Protein AF-A0A6I4TSX8-F1 (afdb_monomer)

pLDDT: mean 79.16, std 15.41, range [42.66, 97.81]

Sequence (325 aa):
MTAQDTNEFIERYKRWLQNTGFDGGPDSPPMVALGLIERQAAENDRLMHVIDRDRYIVAAVMTGIQAAINGRYWLSGGRGPYEYDDDRYQQEFGAALNEIEGAMQPLGVVAFDKADCATGPAKVEAAKQAAIAYLKRPQKRREIIAADLGIPCRCTEPPLARPLPIVQAEPAWTCFHCGDTFTDPTAARLHFGRDERSEAACTIKAGAERSLLRALRNAEQQADDAVQAMHDESTDAARAYHQQRCRHADALIAAEELGYERGLADGSTASEVLCSALRPFADVADLLNPNCGDASPIALLPSCPVTAGDIRRAAAAMADQGSHD

Radius of gyration: 39.06 Å; Cα contacts (8 Å, |Δi|>4): 131; chains: 1; bounding box: 90×59×110 Å

Nearest PDB structures (foldseek):
  4biu-assembly2_B  TM=4.741E-01  e=7.684E+00  Escherichia coli K-12
  8fhd-assembly1_A  TM=2.918E-01  e=9.055E+00  Homo sapiens
  7w9m-assembly1_A  TM=2.815E-01  e=8.116E+00  Homo sapiens
  3edu-assembly1_A  TM=2.636E-01  e=8.116E+00  Homo sapiens

Foldseek 3Di:
DALVVLVVVLVVLVVVCVVVVPPDDCPDPSNVVSVVSVVVSVVLVVVQLVLLLVLLLLVVVVVVVVVVLVVCLVLLVDDDPDPCPPNVSSVVSVVVSVVVVVVCVVSVCSNPDCPSHDPDPVSNVVSNVSNVVVVPDPDPPDPPDVVVVVNPPPCVVPPPPPPDPPVPPQDWDADPPPRDIDSDPVVVCLQCPDDVPGDGPVRVDPPDDSVVSVVVSVVVVVVVVVVVCVVVCVDPVSVVVVVVVVVVVVVVVVVVVVVVVVVVVVVVVVVVVVCVVCVVVVVVVVVVPPPPDDDPPDPDDPPPPCDPVNVVVVVVVVVVVPPDD

Structure (mmCIF, N/CA/C/O backbone):
data_AF-A0A6I4TSX8-F1
#
_entry.id   AF-A0A6I4TSX8-F1
#
loop_
_atom_site.group_PDB
_atom_site.id
_atom_site.type_symbol
_atom_site.label_atom_id
_atom_site.label_alt_id
_atom_site.label_comp_id
_atom_site.label_asym_id
_atom_site.label_entity_id
_atom_site.label_seq_id
_atom_site.pdbx_PDB_ins_code
_atom_site.Cartn_x
_atom_site.Cartn_y
_atom_site.Cartn_z
_atom_site.occupancy
_atom_site.B_iso_or_equiv
_atom_site.auth_seq_id
_atom_site.auth_comp_id
_atom_site.auth_asym_id
_atom_site.auth_atom_id
_atom_site.pdbx_PDB_model_num
ATOM 1 N N . MET A 1 1 ? 23.432 0.769 -19.498 1.00 60.66 1 MET A N 1
ATOM 2 C CA . MET A 1 1 ? 24.778 1.373 -19.537 1.00 60.66 1 MET A CA 1
ATOM 3 C C . MET A 1 1 ? 25.052 1.898 -18.143 1.00 60.66 1 MET A C 1
ATOM 5 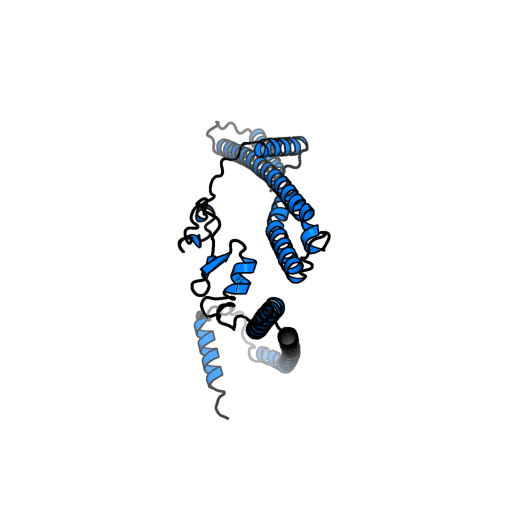O O . MET A 1 1 ? 24.319 2.762 -17.684 1.00 60.66 1 MET A O 1
ATOM 9 N N . THR A 1 2 ? 25.982 1.281 -17.427 1.00 75.25 2 THR A N 1
ATOM 10 C CA . THR A 1 2 ? 26.280 1.590 -16.025 1.00 75.25 2 THR A CA 1
ATOM 11 C C . THR A 1 2 ? 27.136 2.859 -15.902 1.00 75.25 2 THR A C 1
ATOM 13 O O . THR A 1 2 ? 27.713 3.348 -16.881 1.00 75.25 2 THR A O 1
ATOM 16 N N . ALA A 1 3 ? 27.266 3.404 -14.689 1.00 74.19 3 ALA A N 1
ATOM 17 C CA . ALA A 1 3 ? 28.211 4.494 -14.425 1.00 74.19 3 ALA A CA 1
ATOM 18 C C . ALA A 1 3 ? 29.668 4.088 -14.731 1.00 74.19 3 ALA A C 1
ATOM 20 O O . ALA A 1 3 ? 30.468 4.910 -15.177 1.00 74.19 3 ALA A O 1
ATOM 21 N N . GLN A 1 4 ? 30.000 2.804 -14.556 1.00 76.94 4 GLN A N 1
ATOM 22 C CA . GLN A 1 4 ? 31.303 2.253 -14.918 1.00 76.94 4 GLN A CA 1
ATOM 23 C C . GLN A 1 4 ? 31.511 2.270 -16.439 1.00 76.94 4 GLN A C 1
ATOM 25 O O . GLN A 1 4 ? 32.544 2.761 -16.889 1.00 76.94 4 GLN A O 1
ATOM 30 N N . ASP A 1 5 ? 30.502 1.863 -17.216 1.00 84.00 5 ASP A N 1
ATOM 31 C CA . ASP A 1 5 ? 30.541 1.905 -18.687 1.00 84.00 5 ASP A CA 1
ATOM 32 C C . ASP A 1 5 ? 30.731 3.345 -19.197 1.00 84.00 5 ASP A C 1
ATOM 34 O O . ASP A 1 5 ? 31.429 3.586 -20.181 1.00 84.00 5 ASP A O 1
ATOM 38 N N . THR A 1 6 ? 30.126 4.319 -18.508 1.00 84.19 6 THR A N 1
ATOM 39 C CA . THR A 1 6 ? 30.209 5.742 -18.871 1.00 84.19 6 THR A CA 1
ATOM 40 C C . THR A 1 6 ? 31.616 6.293 -18.634 1.00 84.19 6 THR A C 1
ATOM 42 O O . THR A 1 6 ? 32.171 6.955 -19.510 1.00 84.19 6 THR A O 1
ATOM 45 N N . ASN A 1 7 ? 32.232 5.979 -17.490 1.00 85.94 7 ASN A N 1
ATOM 46 C CA . ASN A 1 7 ? 33.610 6.385 -17.199 1.00 85.94 7 ASN A CA 1
ATOM 47 C C . ASN A 1 7 ? 34.617 5.701 -18.132 1.00 85.94 7 ASN A C 1
ATOM 49 O O . ASN A 1 7 ? 35.534 6.350 -18.630 1.00 85.94 7 ASN A O 1
ATOM 53 N N . GLU A 1 8 ? 34.424 4.414 -18.428 1.00 90.50 8 GLU A N 1
ATOM 54 C CA . GLU A 1 8 ? 35.256 3.701 -19.399 1.00 90.50 8 GLU A CA 1
ATOM 55 C C . GLU A 1 8 ? 35.140 4.323 -20.797 1.00 90.50 8 GLU A C 1
ATOM 57 O O . GLU A 1 8 ? 36.151 4.530 -21.474 1.00 90.50 8 GLU A O 1
ATOM 62 N N . PHE A 1 9 ? 33.925 4.688 -21.215 1.00 91.81 9 PHE A N 1
ATOM 63 C CA . PHE A 1 9 ? 33.698 5.395 -22.470 1.00 91.81 9 PHE A CA 1
ATOM 64 C C . PHE A 1 9 ? 34.409 6.754 -22.504 1.00 91.81 9 PHE A C 1
ATOM 66 O O . PHE A 1 9 ? 35.088 7.044 -23.490 1.00 91.81 9 PHE A O 1
ATOM 73 N N . ILE A 1 10 ? 34.300 7.558 -21.439 1.00 91.88 10 ILE A N 1
ATOM 74 C CA . ILE A 1 10 ? 34.978 8.859 -21.314 1.00 91.88 10 ILE A CA 1
ATOM 75 C C . ILE A 1 10 ? 36.492 8.689 -21.464 1.00 91.88 10 ILE A C 1
ATOM 77 O O . ILE A 1 10 ? 37.113 9.378 -22.274 1.00 91.88 10 ILE A O 1
ATOM 81 N N . GLU A 1 11 ? 37.091 7.742 -20.742 1.00 93.88 11 GLU A N 1
ATOM 82 C CA . GLU A 1 11 ? 38.536 7.502 -20.795 1.00 93.88 11 GLU A CA 1
ATOM 83 C C . GLU A 1 11 ? 38.984 6.959 -22.159 1.00 93.88 11 GLU A C 1
ATOM 85 O O . GLU A 1 11 ? 40.023 7.363 -22.691 1.00 93.88 11 GLU A O 1
ATOM 90 N N . ARG A 1 12 ? 38.174 6.099 -22.788 1.00 94.94 12 ARG A N 1
ATOM 91 C CA . ARG A 1 12 ? 38.421 5.627 -24.157 1.00 94.94 12 ARG A CA 1
ATOM 92 C C . ARG A 1 12 ? 38.348 6.771 -25.169 1.00 94.94 12 ARG A C 1
ATOM 94 O O . ARG A 1 12 ? 39.182 6.828 -26.071 1.00 94.94 12 ARG A O 1
ATOM 101 N N . TYR A 1 13 ? 37.395 7.687 -25.012 1.00 92.12 13 TYR A N 1
ATOM 102 C CA . TYR A 1 13 ? 37.232 8.853 -25.878 1.00 92.12 13 TYR A CA 1
ATOM 103 C C . TYR A 1 13 ? 38.377 9.863 -25.706 1.00 92.12 13 TYR A C 1
ATOM 105 O O . TYR A 1 13 ? 38.946 10.312 -26.700 1.00 92.12 13 TYR A O 1
ATOM 113 N N . LYS A 1 14 ? 38.809 10.136 -24.467 1.00 92.88 14 LYS A N 1
ATOM 114 C CA . LYS A 1 14 ? 40.009 10.946 -24.177 1.00 92.88 14 LYS A CA 1
ATOM 115 C C . LYS A 1 14 ? 41.258 10.370 -24.836 1.00 92.88 14 LYS A C 1
ATOM 117 O O . LYS A 1 14 ? 42.012 11.098 -25.479 1.00 92.88 14 LYS A O 1
ATOM 122 N N . ARG A 1 15 ? 41.458 9.054 -24.721 1.00 94.88 15 ARG A N 1
ATOM 123 C CA . ARG A 1 15 ? 42.590 8.362 -25.350 1.00 94.88 15 ARG A CA 1
ATOM 124 C C . ARG A 1 15 ? 42.529 8.431 -26.876 1.00 94.88 15 ARG A C 1
ATOM 126 O O . ARG A 1 15 ? 43.560 8.596 -27.518 1.00 94.88 15 ARG A O 1
ATOM 133 N N . TRP A 1 16 ? 41.335 8.326 -27.461 1.00 94.75 16 TRP A N 1
ATOM 134 C CA . TRP A 1 16 ? 41.146 8.495 -28.902 1.00 94.75 16 TRP A CA 1
ATOM 135 C C . TRP A 1 16 ? 41.542 9.905 -29.362 1.00 94.75 16 TRP A C 1
ATOM 137 O O . TRP A 1 16 ? 42.353 10.017 -30.278 1.00 94.75 16 TRP A O 1
ATOM 147 N N . LEU A 1 17 ? 41.076 10.956 -28.673 1.00 92.44 17 LEU A N 1
ATOM 148 C CA . LEU A 1 17 ? 41.456 12.345 -28.972 1.00 92.44 17 LEU A CA 1
ATOM 149 C C . LEU A 1 17 ? 42.979 12.535 -28.944 1.00 92.44 17 LEU A C 1
ATOM 151 O O . LEU A 1 17 ? 43.553 13.069 -29.895 1.00 92.44 17 LEU A O 1
ATOM 155 N N . GLN A 1 18 ? 43.637 12.018 -27.900 1.00 91.75 18 GLN A N 1
ATOM 156 C CA . GLN A 1 18 ? 45.097 12.053 -27.761 1.00 91.75 18 GLN A CA 1
ATOM 157 C C . GLN A 1 18 ? 45.807 11.340 -28.922 1.00 91.75 18 GLN A C 1
ATOM 159 O O . GLN A 1 18 ? 46.735 11.891 -29.508 1.00 91.75 18 GLN A O 1
ATOM 164 N N . ASN A 1 19 ? 45.350 10.141 -29.296 1.00 94.88 19 ASN A N 1
ATOM 165 C CA . ASN A 1 19 ? 45.969 9.342 -30.358 1.00 94.88 19 ASN A CA 1
ATOM 166 C C . ASN A 1 19 ? 45.774 9.937 -31.760 1.00 94.88 19 ASN A C 1
ATOM 168 O O . ASN A 1 19 ? 46.607 9.716 -32.634 1.00 94.88 19 ASN A O 1
ATOM 172 N N . THR A 1 20 ? 44.692 10.683 -31.987 1.00 93.81 20 THR A N 1
ATOM 173 C CA . THR A 1 20 ? 44.450 11.368 -33.269 1.00 93.81 20 THR A CA 1
ATOM 174 C C . THR A 1 20 ? 45.267 12.647 -33.450 1.00 93.81 20 THR A C 1
ATOM 176 O O . THR A 1 20 ? 45.220 13.237 -34.525 1.00 93.81 20 THR A O 1
ATOM 179 N N . GLY A 1 21 ? 46.012 13.083 -32.426 1.00 90.56 21 GLY A N 1
ATOM 180 C CA . GLY A 1 21 ? 46.742 14.352 -32.463 1.00 90.56 21 GLY A CA 1
ATOM 181 C C . GLY A 1 21 ? 45.813 15.562 -32.551 1.00 90.56 21 GLY A C 1
ATOM 182 O O . GLY A 1 21 ? 46.187 16.574 -33.133 1.00 90.56 21 GLY A O 1
ATOM 183 N N . PHE A 1 22 ? 44.592 15.445 -32.022 1.00 89.62 22 PHE A N 1
ATOM 184 C CA . PHE A 1 22 ? 43.612 16.521 -32.056 1.00 89.62 22 PHE A CA 1
ATOM 185 C C . PHE A 1 22 ? 44.108 17.718 -31.228 1.00 89.62 22 PHE A C 1
ATOM 187 O O . PHE A 1 22 ? 44.270 17.610 -30.014 1.00 89.62 22 PHE A O 1
ATOM 194 N N . ASP A 1 23 ? 44.340 18.852 -31.889 1.00 85.50 23 ASP A N 1
ATOM 195 C CA . ASP A 1 23 ? 44.859 20.107 -31.325 1.00 85.50 23 ASP A CA 1
ATOM 196 C C . ASP A 1 23 ? 43.772 21.184 -31.143 1.00 85.50 23 ASP A C 1
ATOM 198 O O . ASP A 1 23 ? 44.064 22.337 -30.818 1.00 85.50 23 ASP A O 1
ATOM 202 N N . GLY A 1 24 ? 42.504 20.815 -31.347 1.00 81.75 24 GLY A N 1
ATOM 203 C CA . GLY A 1 24 ? 41.380 21.739 -31.274 1.00 81.75 24 GLY A CA 1
ATOM 204 C C . GLY A 1 24 ? 41.232 22.388 -29.896 1.00 81.75 24 GLY A C 1
ATOM 205 O O . GLY A 1 24 ? 41.352 21.740 -28.857 1.00 81.75 24 GLY A O 1
ATOM 206 N N . GLY A 1 25 ? 40.920 23.687 -29.897 1.00 87.19 25 GLY A N 1
ATOM 207 C CA . GLY A 1 25 ? 40.664 24.459 -28.680 1.00 87.19 25 GLY A CA 1
ATOM 208 C C . GLY A 1 25 ? 39.461 23.950 -27.862 1.00 87.19 25 GLY A C 1
ATOM 209 O O . GLY A 1 25 ? 38.701 23.095 -28.327 1.00 87.19 25 GLY A O 1
ATOM 210 N N . PRO A 1 26 ? 39.240 24.489 -26.649 1.00 88.25 26 PRO A N 1
ATOM 211 C CA . PRO A 1 26 ? 38.190 24.033 -25.728 1.00 88.25 26 PRO A CA 1
ATOM 212 C C . PRO A 1 26 ? 36.766 24.152 -26.297 1.00 88.25 26 PRO A C 1
ATOM 214 O O . PRO A 1 26 ? 35.901 23.357 -25.940 1.00 88.25 26 PRO A O 1
ATOM 217 N N . ASP A 1 27 ? 36.546 25.085 -27.226 1.00 92.69 27 ASP A N 1
ATOM 218 C CA . ASP A 1 27 ? 35.253 25.303 -27.890 1.00 92.69 27 ASP A CA 1
ATOM 219 C C . ASP A 1 27 ? 35.049 24.417 -29.128 1.00 92.69 27 ASP A C 1
ATOM 221 O O . ASP A 1 27 ? 34.024 24.496 -29.808 1.00 92.69 27 ASP A O 1
ATOM 225 N N . SER A 1 28 ? 36.025 23.566 -29.452 1.00 92.38 28 SER A N 1
ATOM 226 C CA . SER A 1 28 ? 35.889 22.634 -30.564 1.00 92.38 28 SER A CA 1
ATOM 227 C C . SER A 1 28 ? 34.800 21.589 -30.271 1.00 92.38 28 SER A C 1
ATOM 229 O O . SER A 1 28 ? 34.658 21.144 -29.126 1.00 92.38 28 SER A O 1
ATOM 231 N N . PRO A 1 29 ? 34.035 21.137 -31.286 1.00 92.56 29 PRO A N 1
ATOM 232 C CA . PRO A 1 29 ? 32.922 20.213 -31.070 1.00 92.56 29 PRO A CA 1
ATOM 233 C C . PRO A 1 29 ? 33.278 18.945 -30.266 1.00 92.56 29 PRO A C 1
ATOM 235 O O . PRO A 1 29 ? 32.501 18.587 -29.379 1.00 92.56 29 PRO A O 1
ATOM 238 N N . PRO A 1 30 ? 34.442 18.285 -30.476 1.00 90.25 30 PRO A N 1
ATOM 239 C CA . PRO A 1 30 ? 34.824 17.109 -29.693 1.00 90.25 30 PRO A CA 1
ATOM 240 C C . PRO A 1 30 ? 35.067 17.402 -28.206 1.00 90.25 30 PRO A C 1
ATOM 242 O O . PRO A 1 30 ? 34.728 16.565 -27.368 1.00 90.25 30 PRO A O 1
ATOM 245 N N . MET A 1 31 ? 35.611 18.580 -27.877 1.00 92.38 31 MET A N 1
ATOM 246 C CA . MET A 1 31 ? 35.865 19.006 -26.495 1.00 92.38 31 MET A CA 1
ATOM 247 C C . MET A 1 31 ? 34.581 19.444 -25.790 1.00 92.38 31 MET A C 1
ATOM 249 O O . MET A 1 31 ? 34.357 19.074 -24.637 1.00 92.38 31 MET A O 1
ATOM 253 N N . VAL A 1 32 ? 33.689 20.145 -26.497 1.00 92.31 32 VAL A N 1
ATOM 254 C CA . VAL A 1 32 ? 32.353 20.485 -25.984 1.00 92.31 32 VAL A CA 1
ATOM 255 C C . VAL A 1 32 ? 31.549 19.215 -25.692 1.00 92.31 32 VAL A C 1
ATOM 257 O O . VAL A 1 32 ? 30.937 19.111 -24.628 1.00 92.31 32 VAL A O 1
ATOM 260 N N . ALA A 1 33 ? 31.586 18.228 -26.595 1.00 90.31 33 ALA A N 1
ATOM 261 C CA . ALA A 1 33 ? 30.931 16.937 -26.395 1.00 90.31 33 ALA A CA 1
ATOM 262 C C . ALA A 1 33 ? 31.488 16.199 -25.168 1.00 90.31 33 ALA A C 1
ATOM 264 O O . ALA A 1 33 ? 30.709 15.747 -24.329 1.00 90.31 33 ALA A O 1
ATOM 265 N N . LEU A 1 34 ? 32.817 16.142 -25.012 1.00 91.06 34 LEU A N 1
ATOM 266 C CA . LEU A 1 34 ? 33.453 15.563 -23.825 1.00 91.06 34 LEU A CA 1
ATOM 267 C C . LEU A 1 34 ? 32.990 16.263 -22.540 1.00 91.06 34 LEU A C 1
ATOM 269 O O . LEU A 1 34 ? 32.542 15.597 -21.611 1.00 91.06 34 LEU A O 1
ATOM 273 N N . GLY A 1 35 ? 33.003 17.598 -22.512 1.00 92.00 35 GLY A N 1
ATOM 274 C CA . GLY A 1 35 ? 32.572 18.368 -21.344 1.00 92.00 35 GLY A CA 1
ATOM 275 C C . GLY A 1 35 ? 31.077 18.235 -21.020 1.00 92.00 35 GLY A C 1
ATOM 276 O O . GLY A 1 35 ? 30.672 18.429 -19.872 1.00 92.00 35 GLY A O 1
ATOM 277 N N . LEU A 1 36 ? 30.225 17.921 -22.000 1.00 92.62 36 LEU A N 1
ATOM 278 C CA . LEU A 1 36 ? 28.818 17.575 -21.761 1.00 92.62 36 LEU A CA 1
ATOM 279 C C . LEU A 1 36 ? 28.682 16.173 -21.163 1.00 92.62 36 LEU A C 1
ATOM 281 O O . LEU A 1 36 ? 27.956 16.002 -20.185 1.00 92.62 36 LEU A O 1
ATOM 285 N N . ILE A 1 37 ? 29.409 15.194 -21.706 1.00 91.06 37 ILE A N 1
ATOM 286 C CA . ILE A 1 37 ? 29.396 13.811 -21.213 1.00 91.06 37 ILE A CA 1
ATOM 287 C C . ILE A 1 37 ? 29.916 13.750 -19.772 1.00 91.06 37 ILE A C 1
ATOM 289 O O . ILE A 1 37 ? 29.295 13.107 -18.930 1.00 91.06 37 ILE A O 1
ATOM 293 N N . GLU A 1 38 ? 31.002 14.457 -19.456 1.00 91.81 38 GLU A N 1
ATOM 294 C CA . GLU A 1 38 ? 31.552 14.517 -18.097 1.00 91.81 38 GLU A CA 1
ATOM 295 C C . GLU A 1 38 ? 30.571 15.159 -17.105 1.00 91.81 38 GLU A C 1
ATOM 297 O O . GLU A 1 38 ? 30.381 14.643 -16.003 1.00 91.81 38 GLU A O 1
ATOM 302 N N . ARG A 1 39 ? 29.885 16.243 -17.502 1.00 93.44 39 ARG A N 1
ATOM 303 C CA . ARG A 1 39 ? 28.835 16.864 -16.676 1.00 93.44 39 ARG A CA 1
ATOM 304 C C . ARG A 1 39 ? 27.664 15.918 -16.434 1.00 93.44 39 ARG A C 1
ATOM 306 O O . ARG A 1 39 ? 27.200 15.815 -15.301 1.00 93.44 39 ARG A O 1
ATOM 313 N N . GLN A 1 40 ? 27.211 15.215 -17.470 1.00 90.75 40 GLN A N 1
ATOM 314 C CA . GLN A 1 40 ? 26.124 14.248 -17.339 1.00 90.75 40 GL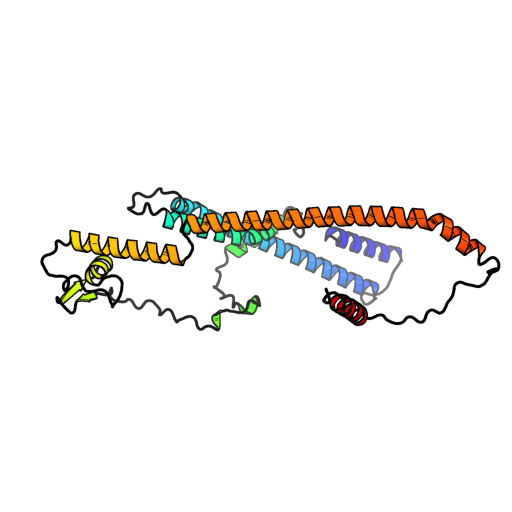N A CA 1
ATOM 315 C C . GLN A 1 40 ? 26.526 13.065 -16.452 1.00 90.75 40 GLN A C 1
ATOM 317 O O . GLN A 1 40 ? 25.735 12.630 -15.620 1.00 90.75 40 GLN A O 1
ATOM 322 N N . ALA A 1 41 ? 27.757 12.567 -16.587 1.00 88.62 41 ALA A N 1
ATOM 323 C CA . ALA A 1 41 ? 28.282 11.499 -15.745 1.00 88.62 41 ALA A CA 1
ATOM 324 C C . ALA A 1 41 ? 28.338 11.924 -14.269 1.00 88.62 41 ALA A C 1
ATOM 326 O O . ALA A 1 41 ? 27.896 11.171 -13.404 1.00 88.62 41 ALA A O 1
ATOM 327 N N . ALA A 1 42 ? 28.803 13.145 -13.985 1.00 89.12 42 ALA A N 1
ATOM 328 C CA . ALA A 1 42 ? 28.832 13.690 -12.630 1.00 89.12 42 ALA A CA 1
ATOM 329 C C . ALA A 1 42 ? 27.425 13.856 -12.027 1.00 89.12 42 ALA A C 1
ATOM 331 O O . ALA A 1 42 ? 27.218 13.538 -10.854 1.00 89.12 42 ALA A O 1
ATOM 332 N N . GLU A 1 43 ? 26.450 14.319 -12.816 1.00 90.81 43 GLU A N 1
ATOM 333 C CA . GLU A 1 43 ? 25.065 14.449 -12.350 1.00 90.81 43 GLU A CA 1
ATOM 334 C C . GLU A 1 43 ? 24.412 13.082 -12.120 1.00 90.81 43 GLU A C 1
ATOM 336 O O . GLU A 1 43 ? 23.758 12.883 -11.099 1.00 90.81 43 GLU A O 1
ATOM 341 N N . ASN A 1 44 ? 24.650 12.101 -12.994 1.00 87.62 44 ASN A N 1
ATOM 342 C CA . ASN A 1 44 ? 24.181 10.731 -12.781 1.00 87.62 44 ASN A CA 1
ATOM 343 C C . ASN A 1 44 ? 24.767 10.136 -11.488 1.00 87.62 44 ASN A C 1
ATOM 345 O O . ASN A 1 44 ? 24.034 9.547 -10.696 1.00 87.62 44 ASN A O 1
ATOM 349 N N . ASP A 1 45 ? 26.063 10.346 -11.226 1.00 86.88 45 ASP A N 1
ATOM 350 C CA . ASP A 1 45 ? 26.717 9.916 -9.982 1.00 86.88 45 ASP A CA 1
ATOM 351 C C . ASP A 1 45 ? 26.084 10.571 -8.742 1.00 86.88 45 ASP A C 1
ATOM 353 O O . ASP A 1 45 ? 25.856 9.909 -7.723 1.00 86.88 45 ASP A O 1
ATOM 357 N N . ARG A 1 46 ? 25.744 11.862 -8.833 1.00 89.62 46 ARG A N 1
ATOM 358 C CA . ARG A 1 46 ? 25.015 12.583 -7.784 1.00 89.62 46 ARG A CA 1
ATOM 359 C C . ARG A 1 46 ? 23.616 12.006 -7.567 1.00 89.62 46 ARG A C 1
ATOM 361 O O . ARG A 1 46 ? 23.224 11.812 -6.415 1.00 89.62 46 ARG A O 1
ATOM 368 N N . LEU A 1 47 ? 22.862 11.754 -8.635 1.00 89.00 47 LEU A N 1
ATOM 369 C CA . LEU A 1 47 ? 21.498 11.226 -8.558 1.00 89.00 47 LEU A CA 1
ATOM 370 C C . LEU A 1 47 ? 21.475 9.817 -7.962 1.00 89.00 47 LEU A C 1
ATOM 372 O O . LEU A 1 47 ? 20.673 9.567 -7.066 1.00 89.00 47 LEU A O 1
ATOM 376 N N . MET A 1 48 ? 22.407 8.942 -8.348 1.00 88.38 48 MET A N 1
ATOM 377 C CA . MET A 1 48 ? 22.555 7.623 -7.717 1.00 88.38 48 MET A CA 1
ATOM 378 C C . MET A 1 48 ? 22.795 7.739 -6.208 1.00 88.38 48 MET A C 1
ATOM 380 O O . MET A 1 48 ? 22.202 7.004 -5.422 1.00 88.38 48 MET A O 1
ATOM 384 N N . HIS A 1 49 ? 23.620 8.697 -5.774 1.00 87.56 49 HIS A N 1
ATOM 385 C CA . HIS A 1 49 ? 23.852 8.923 -4.347 1.00 87.56 49 HIS A CA 1
ATOM 386 C C . HIS A 1 49 ? 22.590 9.404 -3.606 1.00 87.56 49 HIS A C 1
ATOM 388 O O . HIS A 1 49 ? 22.363 9.027 -2.454 1.00 87.56 49 HIS A O 1
ATOM 394 N N . VAL A 1 50 ? 21.757 10.223 -4.258 1.00 88.00 50 VAL A N 1
ATOM 395 C CA . VAL A 1 50 ? 20.459 10.664 -3.720 1.00 88.00 50 VAL A CA 1
ATOM 396 C C . VAL A 1 50 ? 19.488 9.491 -3.603 1.00 88.00 50 VAL A C 1
ATOM 398 O O . VAL A 1 50 ? 18.894 9.319 -2.541 1.00 88.00 50 VAL A O 1
ATOM 401 N N . ILE A 1 51 ? 19.382 8.663 -4.644 1.00 89.94 51 ILE A N 1
ATOM 402 C CA . ILE A 1 51 ? 18.532 7.465 -4.655 1.00 89.94 51 ILE A CA 1
ATOM 403 C C . ILE A 1 51 ? 18.941 6.518 -3.524 1.00 89.94 51 ILE A C 1
ATOM 405 O O . ILE A 1 51 ? 18.094 6.089 -2.742 1.00 89.94 51 ILE A O 1
ATOM 409 N N . ASP A 1 52 ? 20.240 6.257 -3.359 1.00 90.50 52 ASP A N 1
ATOM 410 C CA . ASP A 1 52 ? 20.736 5.407 -2.276 1.00 90.50 52 ASP A CA 1
ATOM 411 C C . ASP A 1 52 ? 20.409 5.955 -0.887 1.00 90.50 52 ASP A C 1
ATOM 413 O O . ASP A 1 52 ? 19.984 5.208 -0.003 1.00 90.50 52 ASP A O 1
ATOM 417 N N . ARG A 1 53 ? 20.589 7.265 -0.680 1.00 92.88 53 ARG A N 1
ATOM 418 C CA . ARG A 1 53 ? 20.209 7.925 0.573 1.00 92.88 53 ARG A CA 1
ATOM 419 C C . ARG A 1 53 ? 18.721 7.724 0.855 1.00 92.88 53 ARG A C 1
ATOM 421 O O . ARG A 1 53 ? 18.361 7.332 1.964 1.00 92.88 53 ARG A O 1
ATOM 428 N N . ASP A 1 54 ? 17.870 8.006 -0.125 1.00 91.62 54 ASP A N 1
ATOM 429 C CA . ASP A 1 54 ? 16.414 7.954 0.030 1.00 91.62 54 ASP A CA 1
ATOM 430 C C . ASP A 1 54 ? 15.937 6.524 0.281 1.00 91.62 54 ASP A C 1
ATOM 432 O O . ASP A 1 54 ? 15.090 6.288 1.141 1.00 91.62 54 ASP A O 1
ATOM 436 N N . ARG A 1 55 ? 16.590 5.545 -0.338 1.00 94.00 55 ARG A N 1
ATOM 437 C CA . ARG A 1 55 ? 16.361 4.131 -0.071 1.00 94.00 55 ARG A CA 1
ATOM 438 C C . ARG A 1 55 ? 16.639 3.735 1.379 1.00 94.00 55 ARG A C 1
ATOM 440 O O . ARG A 1 55 ? 15.819 3.058 1.999 1.00 94.00 55 ARG A O 1
ATOM 447 N N . TYR A 1 56 ? 17.757 4.186 1.954 1.00 90.56 56 TYR A N 1
ATOM 448 C CA . TYR A 1 56 ? 18.046 3.963 3.377 1.00 90.56 56 TYR A CA 1
ATOM 449 C C . TYR A 1 56 ? 17.041 4.668 4.296 1.00 90.56 56 TYR A C 1
ATOM 451 O O . TYR A 1 56 ? 16.701 4.125 5.349 1.00 90.56 56 TYR A O 1
ATOM 459 N N . ILE A 1 57 ? 16.543 5.847 3.907 1.00 88.62 57 ILE A N 1
ATOM 460 C CA . ILE A 1 57 ? 15.478 6.549 4.638 1.00 88.62 57 ILE A CA 1
ATOM 461 C C . ILE A 1 57 ? 14.199 5.703 4.637 1.00 88.62 57 ILE A C 1
ATOM 463 O O . ILE A 1 57 ? 13.647 5.449 5.708 1.00 88.62 57 ILE A O 1
ATOM 467 N N . VAL A 1 58 ? 13.761 5.218 3.470 1.00 92.25 58 VAL A N 1
ATOM 468 C CA . VAL A 1 58 ? 12.563 4.371 3.342 1.00 92.25 58 VAL A CA 1
ATOM 469 C C . VAL A 1 58 ? 12.723 3.084 4.151 1.00 92.25 58 VAL A C 1
ATOM 471 O O . VAL A 1 58 ? 11.845 2.764 4.949 1.00 92.25 58 VAL A O 1
ATOM 474 N N . ALA A 1 59 ? 13.865 2.397 4.046 1.00 90.06 59 ALA A N 1
ATOM 475 C CA . ALA A 1 59 ? 14.139 1.177 4.808 1.00 90.06 59 ALA A CA 1
ATOM 476 C C . ALA A 1 59 ? 14.056 1.398 6.333 1.00 90.06 59 ALA A C 1
ATOM 478 O O . ALA A 1 59 ? 13.480 0.583 7.061 1.00 90.06 59 ALA A O 1
ATOM 479 N N . ALA A 1 60 ? 14.598 2.516 6.829 1.00 87.75 60 ALA A N 1
ATOM 480 C CA . ALA A 1 60 ? 14.541 2.863 8.247 1.00 87.75 60 ALA A CA 1
ATOM 481 C C . ALA A 1 60 ? 13.106 3.167 8.711 1.00 87.75 60 ALA A C 1
ATOM 483 O O . ALA A 1 60 ? 12.685 2.682 9.762 1.00 87.75 60 ALA A O 1
ATOM 484 N N . VAL A 1 61 ? 12.343 3.928 7.919 1.00 87.56 61 VAL A N 1
ATOM 485 C CA . VAL A 1 61 ? 10.935 4.242 8.211 1.00 87.56 61 VAL A CA 1
ATOM 486 C C . VAL A 1 61 ? 10.089 2.971 8.222 1.00 87.56 61 VAL A C 1
ATOM 488 O O . VAL A 1 61 ? 9.362 2.744 9.186 1.00 87.56 61 VAL A O 1
ATOM 491 N N . MET A 1 62 ? 10.239 2.106 7.217 1.00 93.62 62 MET A N 1
ATOM 492 C CA . MET A 1 62 ? 9.553 0.813 7.160 1.00 93.62 62 MET A CA 1
ATOM 493 C C . MET A 1 62 ? 9.852 -0.050 8.382 1.00 93.62 62 MET A C 1
ATOM 495 O O . MET A 1 62 ? 8.933 -0.597 8.982 1.00 93.62 62 MET A O 1
ATOM 499 N N . THR A 1 63 ? 11.121 -0.132 8.794 1.00 88.69 63 THR A N 1
ATOM 500 C CA . THR A 1 63 ? 11.511 -0.879 10.001 1.00 88.69 63 THR A CA 1
ATOM 501 C C . THR A 1 63 ? 10.810 -0.322 11.244 1.00 88.69 63 THR A C 1
ATOM 503 O O . THR A 1 63 ? 10.328 -1.087 12.078 1.00 88.69 63 THR A O 1
ATOM 506 N N . GLY A 1 64 ? 10.703 1.007 11.356 1.00 84.56 64 GLY A N 1
ATOM 507 C CA . GLY A 1 64 ? 9.973 1.665 12.439 1.00 84.56 64 GLY A CA 1
ATOM 508 C C . GLY A 1 64 ? 8.473 1.358 12.432 1.00 84.56 64 GLY A C 1
ATOM 509 O O . GLY A 1 64 ? 7.906 1.077 13.490 1.00 84.56 64 GLY A O 1
ATOM 510 N N . ILE A 1 65 ? 7.836 1.361 11.256 1.00 87.69 65 ILE A N 1
ATOM 511 C CA . ILE A 1 65 ? 6.413 1.020 11.120 1.00 87.69 65 ILE A CA 1
ATOM 512 C C . ILE A 1 65 ? 6.186 -0.459 11.450 1.00 87.69 65 ILE A C 1
ATOM 514 O O . ILE A 1 65 ? 5.321 -0.762 12.268 1.00 87.69 65 ILE A O 1
ATOM 518 N N . GLN A 1 66 ? 7.001 -1.371 10.915 1.00 90.56 66 GLN A N 1
ATOM 519 C CA . GLN A 1 66 ? 6.882 -2.801 11.207 1.00 90.56 66 GLN A CA 1
ATOM 520 C C . GLN A 1 66 ? 7.071 -3.089 12.701 1.00 90.56 66 GLN A C 1
ATOM 522 O O . GLN A 1 66 ? 6.318 -3.864 13.284 1.00 90.56 66 GLN A O 1
ATOM 527 N N . ALA A 1 67 ? 8.030 -2.432 13.361 1.00 81.06 67 ALA A N 1
ATOM 528 C CA . ALA A 1 67 ? 8.201 -2.553 14.808 1.00 81.06 67 ALA A CA 1
ATOM 529 C C . ALA A 1 67 ? 6.960 -2.061 15.576 1.00 81.06 67 ALA A C 1
ATOM 531 O O . ALA A 1 67 ? 6.552 -2.680 16.561 1.00 81.06 67 ALA A O 1
ATOM 532 N N . ALA A 1 68 ? 6.332 -0.974 15.117 1.00 80.75 68 ALA A N 1
ATOM 533 C CA . ALA A 1 68 ? 5.097 -0.466 15.703 1.00 80.75 68 ALA A CA 1
ATOM 534 C C . ALA A 1 68 ? 3.909 -1.427 15.504 1.00 80.75 68 ALA A C 1
ATOM 536 O O . ALA A 1 68 ? 3.136 -1.614 16.447 1.00 80.75 68 ALA A O 1
ATOM 537 N N . ILE A 1 69 ? 3.784 -2.048 14.327 1.00 88.69 69 ILE A N 1
ATOM 538 C CA . ILE A 1 69 ? 2.769 -3.070 14.030 1.00 88.69 69 ILE A CA 1
ATOM 539 C C . ILE A 1 69 ? 2.989 -4.297 14.917 1.00 88.69 69 ILE A C 1
ATOM 541 O O . ILE A 1 69 ? 2.113 -4.658 15.700 1.00 88.69 69 ILE A O 1
ATOM 545 N N . ASN A 1 70 ? 4.196 -4.866 14.897 1.00 85.94 70 ASN A N 1
ATOM 546 C CA . ASN A 1 70 ? 4.543 -6.060 15.670 1.00 85.94 70 ASN A CA 1
ATOM 547 C C . ASN A 1 70 ? 4.329 -5.854 17.179 1.00 85.94 70 ASN A C 1
ATOM 549 O O . ASN A 1 70 ? 3.822 -6.739 17.863 1.00 85.94 70 ASN A O 1
ATOM 553 N N . GLY A 1 71 ? 4.649 -4.664 17.704 1.00 82.50 71 GLY A N 1
ATOM 554 C CA . GLY A 1 71 ? 4.420 -4.318 19.112 1.00 82.50 71 GLY A CA 1
ATOM 555 C C . GLY A 1 71 ? 2.942 -4.225 19.517 1.00 82.50 71 GLY A C 1
ATOM 556 O O . GLY A 1 71 ? 2.635 -4.181 20.707 1.00 82.50 71 GLY A O 1
ATOM 557 N N . ARG A 1 72 ? 2.023 -4.194 18.547 1.00 84.19 72 ARG A N 1
ATOM 558 C CA . ARG A 1 72 ? 0.565 -4.144 18.741 1.00 84.19 72 ARG A CA 1
ATOM 559 C C . ARG A 1 72 ? -0.147 -5.394 18.236 1.00 84.19 72 ARG A C 1
ATOM 561 O O . ARG A 1 72 ? -1.341 -5.524 18.460 1.00 84.19 72 ARG A O 1
ATOM 568 N N . TYR A 1 73 ? 0.577 -6.331 17.630 1.00 82.88 73 TYR A N 1
ATOM 569 C CA . TYR A 1 73 ? 0.014 -7.561 17.076 1.00 82.88 73 TYR A CA 1
ATOM 570 C C . TYR A 1 73 ? -0.670 -8.432 18.141 1.00 82.88 73 TYR A C 1
ATOM 572 O O . TYR A 1 73 ? -1.561 -9.207 17.843 1.00 82.88 73 TYR A O 1
ATOM 580 N N . TRP A 1 74 ? -0.325 -8.280 19.421 1.00 80.56 74 TRP A N 1
ATOM 581 C CA . TRP A 1 74 ? -1.022 -8.975 20.508 1.00 80.56 74 TRP A CA 1
ATOM 582 C C . TRP A 1 74 ? -2.514 -8.603 20.626 1.00 80.56 74 TRP A C 1
ATOM 584 O O . TRP A 1 74 ? -3.275 -9.384 21.194 1.00 80.56 74 TRP A O 1
ATOM 594 N N . LEU A 1 75 ? -2.937 -7.450 20.087 1.00 77.94 75 LEU A N 1
ATOM 595 C CA . LEU A 1 75 ? -4.343 -7.030 20.052 1.00 77.94 75 LEU A CA 1
ATOM 596 C C . LEU A 1 75 ? -5.200 -7.906 19.125 1.00 77.94 75 LEU A C 1
ATOM 598 O O . LEU A 1 75 ? -6.408 -7.955 19.319 1.00 77.94 75 LEU A O 1
ATOM 602 N N . SER A 1 76 ? -4.601 -8.618 18.163 1.00 80.94 76 SER A N 1
ATOM 603 C CA . SER A 1 76 ? -5.323 -9.562 17.296 1.00 80.94 76 SER A CA 1
ATOM 604 C C . SER A 1 76 ? -5.374 -10.994 17.843 1.00 80.94 76 SER A C 1
ATOM 606 O O . SER A 1 76 ? -6.030 -11.835 17.244 1.00 80.94 76 SER A O 1
ATOM 608 N N . GLY A 1 77 ? -4.678 -11.298 18.948 1.00 73.06 77 GLY A N 1
ATOM 609 C CA . GLY A 1 77 ? -4.506 -12.672 19.444 1.00 73.06 77 GLY A CA 1
ATOM 610 C C . GLY A 1 77 ? -4.843 -12.894 20.920 1.00 73.06 77 GLY A C 1
ATOM 611 O O . GLY A 1 77 ? -4.408 -13.901 21.473 1.00 73.06 77 GLY A O 1
ATOM 612 N N . GLY A 1 78 ? -5.537 -11.953 21.572 1.00 66.44 78 GLY A N 1
ATOM 613 C CA . GLY A 1 78 ? -6.097 -12.132 22.919 1.00 66.44 78 GLY A CA 1
ATOM 614 C C . GLY A 1 78 ? -5.065 -12.393 24.029 1.00 66.44 78 GLY A C 1
ATOM 615 O O . GLY A 1 78 ? -4.896 -13.517 24.495 1.00 66.44 78 GLY A O 1
ATOM 616 N N . ARG A 1 79 ? -4.354 -11.357 24.504 1.00 55.34 79 ARG A N 1
ATOM 617 C CA . ARG A 1 79 ? -3.469 -11.453 25.696 1.00 55.34 79 ARG A CA 1
ATOM 618 C C . ARG A 1 79 ? -3.695 -10.363 26.753 1.00 55.34 79 ARG A C 1
ATOM 620 O O . ARG A 1 79 ? -2.789 -10.055 27.525 1.00 55.34 79 ARG A O 1
ATOM 627 N N . GLY A 1 80 ? -4.887 -9.771 26.796 1.00 57.09 80 GLY A N 1
ATOM 628 C CA . GLY A 1 80 ? -5.259 -8.760 27.790 1.00 57.09 80 GLY A CA 1
ATOM 629 C C . GLY A 1 80 ? -6.292 -9.292 28.792 1.00 57.09 80 GLY A C 1
ATOM 630 O O . GLY A 1 80 ? -7.209 -9.983 28.372 1.00 57.09 80 GLY A O 1
ATOM 631 N N . PRO A 1 81 ? -6.205 -8.954 30.092 1.00 43.53 81 PRO A N 1
ATOM 632 C CA . PRO A 1 81 ? -7.177 -9.356 31.116 1.00 43.53 81 PRO A CA 1
ATOM 633 C C . PRO A 1 81 ? -8.493 -8.546 31.068 1.00 43.53 81 PRO A C 1
ATOM 635 O O . PRO A 1 81 ? -9.093 -8.290 32.108 1.00 43.53 81 PRO A O 1
ATOM 638 N N . TYR A 1 82 ? -8.927 -8.099 29.886 1.00 48.50 82 TYR A N 1
ATOM 639 C CA . TYR A 1 82 ? -10.111 -7.252 29.726 1.00 48.50 82 TYR A CA 1
ATOM 640 C C . TYR A 1 82 ? -11.286 -8.029 29.135 1.00 48.50 82 TYR A C 1
ATOM 642 O O . TYR A 1 82 ? -11.095 -8.950 28.352 1.00 48.50 82 TYR A O 1
ATOM 650 N N . GLU A 1 83 ? -12.495 -7.591 29.483 1.00 46.22 83 GLU A N 1
ATOM 651 C CA . GLU A 1 83 ? -13.824 -8.108 29.1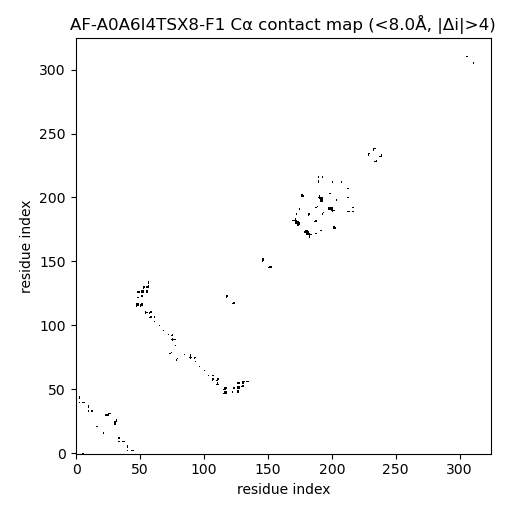08 1.00 46.22 83 GLU A CA 1
ATOM 652 C C . GLU A 1 83 ? -14.137 -8.109 27.589 1.00 46.22 83 GLU A C 1
ATOM 654 O O . GLU A 1 83 ? -15.292 -8.250 27.200 1.00 46.22 83 GLU A O 1
ATOM 659 N N . TYR A 1 84 ? -13.126 -7.959 26.728 1.00 52.78 84 TYR A N 1
ATOM 660 C CA . TYR A 1 84 ? -13.230 -7.871 25.271 1.00 52.78 84 TYR A CA 1
ATOM 661 C C . TYR A 1 84 ? -12.580 -9.088 24.589 1.00 52.78 84 TYR A C 1
ATOM 663 O O . TYR A 1 84 ? -11.697 -8.933 23.743 1.00 52.78 84 TYR A O 1
ATOM 671 N N . ASP A 1 85 ? -13.046 -10.298 24.912 1.00 61.72 85 ASP A N 1
ATOM 672 C CA . ASP A 1 85 ? -12.961 -11.457 23.998 1.00 61.72 85 ASP A CA 1
ATOM 673 C C . ASP A 1 85 ? -13.939 -11.238 22.826 1.00 61.72 85 ASP A C 1
ATOM 675 O O . ASP A 1 85 ? -14.887 -11.983 22.590 1.00 61.72 85 ASP A O 1
ATOM 679 N N . ASP A 1 86 ? -13.759 -10.114 22.138 1.00 73.81 86 ASP A N 1
ATOM 680 C CA . ASP A 1 86 ? -14.517 -9.752 20.958 1.00 73.81 86 ASP A CA 1
ATOM 681 C C . ASP A 1 86 ? -13.737 -10.252 19.740 1.00 73.81 86 ASP A C 1
ATOM 683 O O . ASP A 1 86 ? -12.855 -9.573 19.203 1.00 73.81 86 ASP A O 1
ATOM 687 N N . ASP A 1 87 ? -14.050 -11.480 19.325 1.00 81.50 87 ASP A N 1
ATOM 688 C CA . ASP A 1 87 ? -13.470 -12.120 18.142 1.00 81.50 87 ASP A CA 1
ATOM 689 C C . ASP A 1 87 ? -13.606 -11.239 16.893 1.00 81.50 87 ASP A C 1
ATOM 691 O O . ASP A 1 87 ? -12.735 -11.254 16.019 1.00 81.50 87 ASP A O 1
ATOM 695 N N . ARG A 1 88 ? -14.676 -10.435 16.807 1.00 77.00 88 ARG A N 1
ATOM 696 C CA . ARG A 1 88 ? -14.897 -9.517 15.690 1.00 77.00 88 ARG A CA 1
ATOM 697 C C . ARG A 1 88 ? -13.906 -8.362 15.741 1.00 77.00 88 ARG A C 1
ATOM 699 O O . ARG A 1 88 ? -13.286 -8.079 14.720 1.00 77.00 88 ARG A O 1
ATOM 706 N N . TYR A 1 89 ? -13.693 -7.744 16.903 1.00 81.75 89 TYR A N 1
ATOM 707 C CA . TYR A 1 89 ? -12.652 -6.722 17.053 1.00 81.75 89 TYR A CA 1
ATOM 708 C C . TYR A 1 89 ? -11.270 -7.267 16.673 1.00 81.75 89 TYR A C 1
ATOM 710 O O . TYR A 1 89 ? -10.529 -6.614 15.940 1.00 81.75 89 TYR A O 1
ATOM 718 N N . GLN A 1 90 ? -10.923 -8.473 17.132 1.00 84.38 90 GLN A N 1
ATOM 719 C CA . GLN A 1 90 ? -9.627 -9.089 16.828 1.00 84.38 90 GLN A CA 1
ATOM 720 C C . GLN A 1 90 ? -9.451 -9.332 15.322 1.00 84.38 90 GLN A C 1
ATOM 722 O O . GLN A 1 90 ? -8.380 -9.058 14.773 1.00 84.38 90 GLN A O 1
ATOM 727 N N . GLN A 1 91 ? -10.509 -9.790 14.646 1.00 82.44 91 GLN A N 1
ATOM 728 C CA . GLN A 1 91 ? -10.528 -9.972 13.195 1.00 82.44 91 GLN A CA 1
ATOM 729 C C . GLN A 1 91 ? -10.424 -8.641 12.443 1.00 82.44 91 GLN A C 1
ATOM 731 O O . GLN A 1 91 ? -9.594 -8.527 11.543 1.00 82.44 91 GLN A O 1
ATOM 736 N N . GLU A 1 92 ? -11.212 -7.629 12.815 1.00 75.56 92 GLU A N 1
ATOM 737 C CA . GLU A 1 92 ? -11.193 -6.300 12.185 1.00 75.56 92 GLU A CA 1
ATOM 738 C C . GLU A 1 92 ? -9.835 -5.612 12.379 1.00 75.56 92 GLU A C 1
ATOM 740 O O . GLU A 1 92 ? -9.262 -5.066 11.435 1.00 75.56 92 GLU A O 1
ATOM 745 N N . PHE A 1 93 ? -9.267 -5.697 13.583 1.00 85.44 93 PHE A N 1
ATOM 746 C CA . PHE A 1 93 ? -7.942 -5.164 13.873 1.00 85.44 93 PHE A CA 1
ATOM 747 C C . PHE A 1 93 ? -6.848 -5.919 13.107 1.00 85.44 93 PHE A C 1
ATOM 749 O O . PHE A 1 93 ? -5.958 -5.297 12.528 1.00 85.44 93 PHE A O 1
ATOM 756 N N . GLY A 1 94 ? -6.926 -7.252 13.056 1.00 85.38 94 GLY A N 1
ATOM 757 C CA . GLY A 1 94 ? -6.022 -8.076 12.256 1.00 85.38 94 GLY A CA 1
ATOM 758 C C . GLY A 1 94 ? -6.092 -7.743 10.764 1.00 85.38 94 GLY A C 1
ATOM 759 O O . GLY A 1 94 ? -5.054 -7.587 10.123 1.00 85.38 94 GLY A O 1
ATOM 760 N N . ALA A 1 95 ? -7.297 -7.560 10.218 1.00 78.50 95 ALA A N 1
ATOM 761 C CA . ALA A 1 95 ? -7.505 -7.143 8.835 1.00 78.50 95 ALA A CA 1
ATOM 762 C C . ALA A 1 95 ? -6.900 -5.758 8.564 1.00 78.50 95 ALA A C 1
ATOM 764 O O . ALA A 1 95 ? -6.158 -5.603 7.596 1.00 78.50 95 ALA A O 1
ATOM 765 N N . ALA A 1 96 ? -7.121 -4.785 9.453 1.00 79.44 96 ALA A N 1
ATOM 766 C CA . ALA A 1 96 ? -6.527 -3.455 9.338 1.00 79.44 96 ALA A CA 1
ATOM 767 C C . ALA A 1 96 ? -4.988 -3.495 9.375 1.00 79.44 96 ALA A C 1
ATOM 769 O O . ALA A 1 96 ? -4.331 -2.786 8.611 1.00 79.44 96 ALA A O 1
ATOM 770 N N . LEU A 1 97 ? -4.386 -4.339 10.224 1.00 87.44 97 LEU A N 1
ATOM 771 C CA . LEU A 1 97 ? -2.933 -4.540 10.216 1.00 87.44 97 LEU A CA 1
ATOM 772 C C . LEU A 1 97 ? -2.452 -5.138 8.890 1.00 87.44 97 LEU A C 1
ATOM 774 O O . LEU A 1 97 ? -1.488 -4.628 8.323 1.00 87.44 97 LEU A O 1
ATOM 778 N N . ASN A 1 98 ? -3.143 -6.155 8.370 1.00 82.56 98 ASN A N 1
ATOM 779 C CA . ASN A 1 98 ? -2.806 -6.768 7.084 1.00 82.56 98 ASN A CA 1
ATOM 780 C C . ASN A 1 98 ? -2.915 -5.764 5.922 1.00 82.56 98 ASN A C 1
ATOM 782 O O . ASN A 1 98 ? -2.066 -5.769 5.033 1.00 82.56 98 ASN A O 1
ATOM 786 N N . GLU A 1 99 ? -3.919 -4.880 5.926 1.00 81.31 99 GLU A N 1
ATOM 787 C CA . GLU A 1 99 ? -4.047 -3.805 4.932 1.00 81.31 99 GLU A CA 1
ATOM 788 C C . GLU A 1 99 ? -2.865 -2.833 4.989 1.00 81.31 99 GLU A C 1
ATOM 790 O O . GLU A 1 99 ? -2.304 -2.477 3.950 1.00 81.31 99 GLU A O 1
ATOM 795 N N . ILE A 1 100 ? -2.450 -2.430 6.193 1.00 85.19 100 ILE A N 1
ATOM 796 C CA . ILE A 1 100 ? -1.295 -1.545 6.380 1.00 85.19 100 ILE A CA 1
ATOM 797 C C . ILE A 1 100 ? -0.014 -2.236 5.899 1.00 85.19 100 ILE A C 1
ATOM 799 O O . ILE A 1 100 ? 0.770 -1.627 5.171 1.00 85.19 100 ILE A O 1
ATOM 803 N N . GLU A 1 101 ? 0.202 -3.501 6.262 1.00 87.88 101 GLU A N 1
ATOM 804 C CA . GLU A 1 101 ? 1.360 -4.276 5.801 1.00 87.88 101 GLU A CA 1
ATOM 805 C C . GLU A 1 101 ? 1.364 -4.439 4.276 1.00 87.88 101 GLU A C 1
ATOM 807 O O . GLU A 1 101 ? 2.400 -4.236 3.636 1.00 87.88 101 GLU A O 1
ATOM 812 N N . GLY A 1 102 ? 0.202 -4.718 3.679 1.00 82.69 102 GLY A N 1
ATOM 813 C CA . GLY A 1 102 ? 0.015 -4.763 2.231 1.00 82.69 102 GLY A CA 1
ATOM 814 C C . GLY A 1 102 ? 0.379 -3.436 1.561 1.00 82.69 102 GLY A C 1
ATOM 815 O O . GLY A 1 102 ? 1.159 -3.414 0.608 1.00 82.69 102 GLY A O 1
ATOM 816 N N . ALA A 1 103 ? -0.095 -2.314 2.108 1.00 81.19 103 ALA A N 1
ATOM 817 C CA . ALA A 1 103 ? 0.214 -0.974 1.607 1.00 81.19 103 ALA A CA 1
ATOM 818 C C . ALA A 1 103 ? 1.705 -0.603 1.729 1.00 81.19 103 ALA A C 1
ATOM 820 O O . ALA A 1 103 ? 2.193 0.245 0.978 1.00 81.19 103 ALA A O 1
ATOM 821 N N . MET A 1 104 ? 2.454 -1.240 2.635 1.00 91.62 104 MET A N 1
ATOM 822 C CA . MET A 1 104 ? 3.902 -1.052 2.753 1.00 91.62 104 MET A CA 1
ATOM 823 C C . MET A 1 104 ? 4.721 -1.872 1.749 1.00 91.62 104 MET A C 1
ATOM 825 O O . MET A 1 104 ? 5.893 -1.549 1.542 1.00 91.62 104 MET A O 1
ATOM 829 N N . GLN A 1 105 ? 4.165 -2.908 1.111 1.00 88.06 105 GLN A N 1
ATOM 830 C CA . GLN A 1 105 ? 4.934 -3.767 0.198 1.00 88.06 105 GLN A CA 1
ATOM 831 C C . GLN A 1 105 ? 5.635 -2.997 -0.940 1.00 88.06 105 GLN A C 1
ATOM 833 O O . GLN A 1 105 ? 6.823 -3.252 -1.165 1.00 88.06 105 GLN A O 1
ATOM 838 N N . PRO A 1 106 ? 5.003 -2.006 -1.610 1.00 86.81 106 PRO A N 1
ATOM 839 C CA . PRO A 1 106 ? 5.681 -1.201 -2.628 1.00 86.81 106 PRO A CA 1
ATOM 840 C C . PRO A 1 106 ? 6.872 -0.404 -2.079 1.00 86.81 106 PRO A C 1
ATOM 842 O O . PRO A 1 106 ? 7.874 -0.234 -2.773 1.00 86.81 106 PRO A O 1
ATOM 845 N N . LEU A 1 107 ? 6.810 0.042 -0.817 1.00 88.44 107 LEU A N 1
ATOM 846 C CA . LEU A 1 107 ? 7.945 0.701 -0.161 1.00 88.44 107 LEU A CA 1
ATOM 847 C C . LEU A 1 107 ? 9.106 -0.275 0.042 1.00 88.44 107 LEU A C 1
ATOM 849 O O . LEU A 1 107 ? 10.261 0.129 -0.060 1.00 88.44 107 LEU A O 1
ATOM 853 N N . GLY A 1 108 ? 8.803 -1.555 0.273 1.00 88.62 108 GLY A N 1
ATOM 854 C CA . GLY A 1 108 ? 9.797 -2.622 0.361 1.00 88.62 108 GLY A CA 1
ATOM 855 C C . GLY A 1 108 ? 10.558 -2.799 -0.945 1.00 88.62 108 GLY A C 1
ATOM 856 O O . GLY A 1 108 ? 11.783 -2.895 -0.926 1.00 88.62 108 GLY A O 1
ATOM 857 N N . VAL A 1 109 ? 9.856 -2.758 -2.081 1.00 89.44 109 VAL A N 1
ATOM 858 C CA . VAL A 1 109 ? 10.495 -2.798 -3.406 1.00 89.44 109 VAL A CA 1
ATOM 859 C C . VAL A 1 109 ? 11.494 -1.651 -3.538 1.00 89.44 109 VAL A C 1
ATOM 861 O O . VAL A 1 109 ? 12.662 -1.897 -3.815 1.00 89.44 109 VAL A O 1
ATOM 864 N N . VAL A 1 110 ? 11.084 -0.419 -3.223 1.00 88.94 110 VAL A N 1
ATOM 865 C CA . VAL A 1 110 ? 11.979 0.750 -3.275 1.00 88.94 110 VAL A CA 1
ATOM 866 C C . VAL A 1 110 ? 13.153 0.614 -2.298 1.00 88.94 110 VAL A C 1
ATOM 868 O O . VAL A 1 110 ? 14.288 0.897 -2.667 1.00 88.94 110 VAL A O 1
ATOM 871 N N . ALA A 1 111 ? 12.907 0.162 -1.063 1.00 90.19 111 ALA A N 1
ATOM 872 C CA . ALA A 1 111 ? 13.919 0.003 -0.015 1.00 90.19 111 ALA A CA 1
ATOM 873 C C . ALA A 1 111 ? 14.994 -1.046 -0.363 1.00 90.19 111 ALA A C 1
ATOM 875 O O . ALA A 1 111 ? 16.179 -0.883 -0.035 1.00 90.19 111 ALA A O 1
ATOM 876 N N . PHE A 1 112 ? 14.593 -2.144 -1.003 1.00 89.50 112 PHE A N 1
ATOM 877 C CA . PHE A 1 112 ? 15.453 -3.309 -1.204 1.00 89.50 112 PHE A CA 1
ATOM 878 C C . PHE A 1 112 ? 15.973 -3.473 -2.629 1.00 89.50 112 PHE A C 1
ATOM 880 O O . PHE A 1 112 ? 16.964 -4.187 -2.799 1.00 89.50 112 PHE A O 1
ATOM 887 N N . ASP A 1 113 ? 15.408 -2.772 -3.613 1.00 90.44 113 ASP A N 1
ATOM 888 C CA . ASP A 1 113 ? 15.991 -2.705 -4.948 1.00 90.44 113 ASP A CA 1
ATOM 889 C C . ASP A 1 113 ? 17.405 -2.096 -4.880 1.00 90.44 113 ASP A C 1
ATOM 891 O O . ASP A 1 113 ? 17.703 -1.188 -4.098 1.00 90.44 113 ASP A O 1
ATOM 895 N N . LYS A 1 114 ? 18.330 -2.695 -5.624 1.00 88.94 114 LYS A N 1
ATOM 896 C CA . LYS A 1 114 ? 19.744 -2.307 -5.698 1.00 88.94 114 LYS A CA 1
ATOM 897 C C . LYS A 1 114 ? 20.201 -2.064 -7.133 1.00 88.94 114 LYS A C 1
ATOM 899 O O . LYS A 1 114 ? 21.395 -1.840 -7.324 1.00 88.94 114 LYS A O 1
ATOM 904 N N . ALA A 1 115 ? 19.297 -2.133 -8.113 1.00 87.12 115 ALA A N 1
ATOM 905 C CA . ALA A 1 115 ? 19.638 -2.037 -9.528 1.00 87.12 115 ALA A CA 1
ATOM 906 C C . ALA A 1 115 ? 20.377 -0.728 -9.862 1.00 87.12 115 ALA A C 1
ATOM 908 O O . ALA A 1 115 ? 21.395 -0.769 -10.549 1.00 87.12 115 ALA A O 1
ATOM 909 N N . ASP A 1 116 ? 19.934 0.394 -9.281 1.00 83.00 116 ASP A N 1
ATOM 910 C CA . ASP A 1 116 ? 20.473 1.741 -9.535 1.00 83.00 116 ASP A CA 1
ATOM 911 C C . ASP A 1 116 ? 21.265 2.322 -8.344 1.00 83.00 116 ASP A C 1
ATOM 913 O O . ASP A 1 116 ? 21.361 3.538 -8.153 1.00 83.00 116 ASP A O 1
ATOM 917 N N . CYS A 1 117 ? 21.833 1.447 -7.511 1.00 83.38 117 CYS A N 1
ATOM 918 C CA . CYS A 1 117 ? 22.546 1.822 -6.290 1.00 83.38 117 CYS A CA 1
ATOM 919 C C . CYS A 1 117 ? 24.068 1.860 -6.473 1.00 83.38 117 CYS A C 1
ATOM 921 O O . CYS A 1 117 ? 24.656 1.099 -7.245 1.00 83.38 117 CYS A O 1
ATOM 923 N N . ALA A 1 118 ? 24.748 2.693 -5.685 1.00 81.69 118 ALA A N 1
ATOM 924 C CA . ALA A 1 118 ? 26.198 2.697 -5.622 1.00 81.69 118 ALA A CA 1
ATOM 925 C C . ALA A 1 118 ? 26.709 1.392 -4.989 1.00 81.69 118 ALA A C 1
ATOM 927 O O . ALA A 1 118 ? 26.326 1.000 -3.889 1.00 81.69 118 ALA A O 1
ATOM 928 N N . THR A 1 119 ? 27.642 0.732 -5.670 1.00 82.69 119 THR A N 1
ATOM 929 C CA . THR A 1 119 ? 28.210 -0.557 -5.241 1.00 82.69 119 THR A CA 1
ATOM 930 C C . THR A 1 119 ? 29.509 -0.414 -4.440 1.00 82.69 119 THR A C 1
ATOM 932 O O . THR A 1 119 ? 29.942 -1.353 -3.774 1.00 82.69 119 THR A O 1
ATOM 935 N N . GLY A 1 120 ? 30.137 0.767 -4.459 1.00 87.38 120 GLY A N 1
ATOM 936 C CA . GLY A 1 120 ? 31.398 1.031 -3.763 1.00 87.38 120 GLY A CA 1
ATOM 937 C C . GLY A 1 120 ? 31.220 1.172 -2.241 1.00 87.38 120 GLY A C 1
ATOM 938 O O . GLY A 1 120 ? 30.420 2.012 -1.825 1.00 87.38 120 GLY A O 1
ATOM 939 N N . PRO A 1 121 ? 32.000 0.468 -1.392 1.00 89.75 121 PRO A N 1
ATOM 940 C CA . PRO A 1 121 ? 31.838 0.499 0.068 1.00 89.75 121 PRO A CA 1
ATOM 941 C C . PRO A 1 121 ? 31.839 1.910 0.672 1.00 89.75 121 PRO A C 1
ATOM 943 O O . PRO A 1 121 ? 31.013 2.223 1.526 1.00 89.75 121 PRO A O 1
ATOM 946 N N . ALA A 1 122 ? 32.717 2.791 0.182 1.00 91.06 122 ALA A N 1
ATOM 947 C CA . ALA A 1 122 ? 32.787 4.181 0.633 1.00 91.06 122 ALA A CA 1
ATOM 948 C C . ALA A 1 122 ? 31.538 4.996 0.246 1.00 91.06 122 ALA A C 1
ATOM 950 O O . ALA A 1 122 ? 31.036 5.774 1.055 1.00 91.06 122 ALA A O 1
ATOM 951 N N . LYS A 1 123 ? 31.009 4.797 -0.972 1.00 88.44 123 LYS A N 1
ATOM 952 C CA . LYS A 1 123 ? 29.784 5.467 -1.445 1.00 88.44 123 LYS A CA 1
ATOM 953 C C . LYS A 1 123 ? 28.559 4.984 -0.661 1.00 88.44 123 LYS A C 1
ATOM 955 O O . LYS A 1 123 ? 27.730 5.800 -0.262 1.00 88.44 123 LYS A O 1
ATOM 960 N N . VAL A 1 124 ? 28.497 3.680 -0.384 1.00 90.81 124 VAL A N 1
ATOM 961 C CA . VAL A 1 124 ? 27.455 3.056 0.441 1.00 90.81 124 VAL A CA 1
ATOM 962 C C . VAL A 1 124 ? 27.453 3.639 1.853 1.00 90.81 124 VAL A C 1
ATOM 964 O O . VAL A 1 124 ? 26.398 4.026 2.352 1.00 90.81 124 VAL A O 1
ATOM 967 N N . GLU A 1 125 ? 28.618 3.735 2.495 1.00 93.00 125 GLU A N 1
ATOM 968 C CA . GLU A 1 125 ? 28.714 4.293 3.847 1.00 93.00 125 GLU A CA 1
ATOM 969 C C . GLU A 1 125 ? 28.343 5.780 3.874 1.00 93.00 125 GLU A C 1
ATOM 971 O O . GLU A 1 125 ? 27.567 6.209 4.727 1.00 93.00 125 GLU A O 1
ATOM 976 N N . ALA A 1 126 ? 28.797 6.560 2.889 1.00 90.94 126 ALA A N 1
ATOM 977 C CA . ALA A 1 126 ? 28.404 7.961 2.759 1.00 90.94 126 ALA A CA 1
ATOM 978 C C . ALA A 1 126 ? 26.876 8.125 2.628 1.00 90.94 126 ALA A C 1
ATOM 980 O O . ALA A 1 126 ? 26.293 8.994 3.279 1.00 90.94 126 ALA A O 1
ATOM 981 N N . ALA A 1 127 ? 26.212 7.269 1.842 1.00 90.81 127 ALA A N 1
ATOM 982 C CA . ALA A 1 127 ? 24.762 7.319 1.665 1.00 90.81 127 ALA A CA 1
ATOM 983 C C . ALA A 1 127 ? 24.009 6.975 2.960 1.00 90.81 127 ALA A C 1
ATOM 985 O O . ALA A 1 127 ? 23.047 7.661 3.315 1.00 90.81 127 ALA A O 1
ATOM 986 N N . LYS A 1 128 ? 24.485 5.975 3.717 1.00 92.56 128 LYS A N 1
ATOM 987 C CA . LYS A 1 128 ? 23.942 5.642 5.045 1.00 92.56 128 LYS A CA 1
ATOM 988 C C . LYS A 1 128 ? 24.047 6.818 6.012 1.00 92.56 128 LYS A C 1
ATOM 990 O O . LYS A 1 128 ? 23.063 7.168 6.662 1.00 92.56 128 LYS A O 1
ATOM 995 N N . GLN A 1 129 ? 25.214 7.456 6.090 1.00 94.25 129 GLN A N 1
ATOM 996 C CA . GLN A 1 129 ? 25.412 8.615 6.965 1.00 94.25 129 GLN A CA 1
ATOM 997 C C . GLN A 1 129 ? 24.517 9.791 6.553 1.00 94.25 129 GLN A C 1
ATOM 999 O O . GLN A 1 129 ? 23.912 10.439 7.410 1.00 94.25 129 GLN A O 1
ATOM 1004 N N . ALA A 1 130 ? 24.356 10.030 5.247 1.00 91.31 130 ALA A N 1
ATOM 1005 C CA . ALA A 1 130 ? 23.438 11.041 4.729 1.00 91.31 130 ALA A CA 1
ATOM 1006 C C . ALA A 1 130 ? 21.972 10.746 5.100 1.00 91.31 130 ALA A C 1
ATOM 1008 O O . ALA A 1 130 ? 21.239 11.667 5.473 1.00 91.31 130 ALA A O 1
ATOM 1009 N N . ALA A 1 131 ? 21.551 9.479 5.056 1.00 92.00 131 ALA A N 1
ATOM 1010 C CA . ALA A 1 131 ? 20.212 9.053 5.458 1.00 92.00 131 ALA A CA 1
ATOM 1011 C C . ALA A 1 131 ? 19.971 9.262 6.962 1.00 92.00 131 ALA A C 1
ATOM 1013 O O . ALA A 1 131 ? 18.968 9.858 7.355 1.00 92.00 131 ALA A O 1
ATOM 1014 N N . ILE A 1 132 ? 20.927 8.864 7.809 1.00 91.62 132 ILE A N 1
ATOM 1015 C CA . ILE A 1 132 ? 20.873 9.099 9.262 1.00 91.62 132 ILE A CA 1
ATOM 1016 C C . ILE A 1 132 ? 20.781 10.599 9.562 1.00 91.62 132 ILE A C 1
ATOM 1018 O O . ILE A 1 132 ? 19.974 11.025 10.390 1.00 91.62 132 ILE A O 1
ATOM 1022 N N . ALA A 1 133 ? 21.593 11.416 8.887 1.00 92.38 133 ALA A N 1
ATOM 1023 C CA . ALA A 1 133 ? 21.565 12.863 9.049 1.00 92.38 133 ALA A CA 1
ATOM 1024 C C . ALA A 1 133 ? 20.210 13.458 8.638 1.00 92.38 133 ALA A C 1
ATOM 1026 O O . ALA A 1 133 ? 19.722 14.358 9.318 1.00 92.38 133 ALA A O 1
ATOM 1027 N N . TYR A 1 134 ? 19.589 12.953 7.567 1.00 90.06 134 TYR A N 1
ATOM 1028 C CA . TYR A 1 134 ? 18.254 13.371 7.137 1.00 90.06 134 TYR A CA 1
ATOM 1029 C C . TYR A 1 134 ? 17.183 13.032 8.180 1.00 90.06 134 TYR A C 1
ATOM 1031 O O . TYR A 1 134 ? 16.401 13.905 8.552 1.00 90.06 134 TYR A O 1
ATOM 1039 N N . LEU A 1 135 ? 17.181 11.801 8.701 1.00 86.25 135 LEU A N 1
ATOM 1040 C CA . LEU A 1 135 ? 16.214 11.340 9.706 1.00 86.25 135 LEU A CA 1
ATOM 1041 C C . LEU A 1 135 ? 16.307 12.117 11.028 1.00 86.25 135 LEU A C 1
ATOM 1043 O O . LEU A 1 135 ? 15.305 12.278 11.718 1.00 86.25 135 LEU A O 1
ATOM 1047 N N . LYS A 1 136 ? 17.491 12.639 11.372 1.00 89.62 136 LYS A N 1
ATOM 1048 C CA . LYS A 1 136 ? 17.695 13.492 12.555 1.00 89.62 136 LYS A CA 1
ATOM 1049 C C . LYS A 1 136 ? 17.195 14.929 12.376 1.00 89.62 136 LYS A C 1
ATOM 1051 O O . LYS A 1 136 ? 17.117 15.660 13.364 1.00 89.62 136 LYS A O 1
ATOM 1056 N N . ARG A 1 137 ? 16.903 15.379 11.149 1.00 84.81 137 ARG A N 1
ATOM 1057 C CA . ARG A 1 137 ? 16.441 16.757 10.921 1.00 84.81 137 ARG A CA 1
ATOM 1058 C C . ARG A 1 137 ? 15.023 16.928 11.472 1.00 84.81 137 ARG A C 1
ATOM 1060 O O . ARG A 1 137 ? 14.171 16.086 11.195 1.00 84.81 137 ARG A O 1
ATOM 1067 N N . PRO A 1 138 ? 14.733 18.030 12.187 1.00 75.00 138 PRO A N 1
ATOM 1068 C CA . PRO A 1 138 ? 13.369 18.345 12.583 1.00 75.00 138 PRO A CA 1
ATOM 1069 C C . PRO A 1 138 ? 12.531 18.563 11.322 1.00 75.00 138 PRO A C 1
ATOM 1071 O O . PRO A 1 138 ? 12.728 19.527 10.579 1.00 75.00 138 PRO A O 1
ATOM 1074 N N . GLN A 1 139 ? 11.610 17.641 11.061 1.00 69.38 139 GLN A N 1
ATOM 1075 C CA . GLN A 1 139 ? 10.705 17.737 9.927 1.00 69.38 139 GLN A CA 1
ATOM 1076 C C . GLN A 1 139 ? 9.636 18.776 10.268 1.00 69.38 139 GLN A C 1
ATOM 1078 O O . GLN A 1 139 ? 8.777 18.550 11.122 1.00 69.38 139 GLN A O 1
ATOM 1083 N N . LYS A 1 140 ? 9.671 19.935 9.604 1.00 62.31 140 LYS A N 1
ATOM 1084 C CA . LYS A 1 140 ? 8.474 20.777 9.533 1.00 62.31 140 LYS A CA 1
ATOM 1085 C C . LYS A 1 140 ? 7.457 19.956 8.752 1.00 62.31 140 LYS A C 1
ATOM 1087 O O . LYS A 1 140 ? 7.750 19.607 7.611 1.00 62.31 140 LYS A O 1
ATOM 1092 N N . ARG A 1 141 ? 6.315 19.608 9.359 1.00 51.19 141 ARG A N 1
ATOM 1093 C CA . ARG A 1 141 ? 5.207 18.969 8.636 1.00 51.19 141 ARG A CA 1
ATOM 1094 C C . ARG A 1 141 ? 4.848 19.881 7.467 1.00 51.19 141 ARG A C 1
ATOM 1096 O O . ARG A 1 141 ? 4.191 20.898 7.653 1.00 51.19 141 ARG A O 1
ATOM 1103 N N . ARG A 1 142 ? 5.349 19.560 6.277 1.00 53.84 142 ARG A N 1
ATOM 1104 C CA . ARG A 1 142 ? 4.751 20.043 5.046 1.00 53.84 142 ARG A CA 1
ATOM 1105 C C . ARG A 1 142 ? 3.540 19.160 4.846 1.00 53.84 142 ARG A C 1
ATOM 1107 O O . ARG A 1 142 ? 3.683 17.944 4.743 1.00 53.84 142 ARG A O 1
ATOM 1114 N N . GLU A 1 143 ? 2.364 19.764 4.877 1.00 53.69 143 GLU A N 1
ATOM 1115 C CA . GLU A 1 143 ? 1.179 19.134 4.317 1.00 53.69 143 GLU A CA 1
ATOM 1116 C C . GLU A 1 143 ? 1.519 18.848 2.854 1.00 53.69 143 GLU A C 1
ATOM 1118 O O . GLU A 1 143 ? 1.707 19.773 2.066 1.00 53.69 143 GLU A O 1
ATOM 1123 N N . ILE A 1 144 ? 1.737 17.575 2.519 1.00 55.62 144 ILE A N 1
ATOM 1124 C CA . ILE A 1 144 ? 1.807 17.164 1.121 1.00 55.62 144 ILE A CA 1
ATOM 1125 C C . ILE A 1 144 ? 0.396 17.394 0.597 1.00 55.62 144 ILE A C 1
ATOM 1127 O O . ILE A 1 144 ? -0.546 16.719 1.016 1.00 55.62 144 ILE A O 1
ATOM 1131 N N . ILE A 1 145 ? 0.235 18.405 -0.248 1.00 52.88 145 ILE A N 1
ATOM 1132 C CA . ILE A 1 145 ? -1.054 18.696 -0.859 1.00 52.88 145 ILE A CA 1
ATOM 1133 C C . ILE A 1 145 ? -1.271 17.580 -1.879 1.00 52.88 145 ILE A C 1
ATOM 1135 O O . ILE A 1 145 ? -0.392 17.331 -2.698 1.00 52.88 145 ILE A O 1
ATOM 1139 N N . ALA A 1 146 ? -2.419 16.896 -1.856 1.00 54.22 146 ALA A N 1
ATOM 1140 C CA . ALA A 1 146 ? -2.723 15.809 -2.800 1.00 54.22 146 ALA A CA 1
ATOM 1141 C C . ALA A 1 146 ? -2.512 16.213 -4.280 1.00 54.22 146 ALA A C 1
ATOM 1143 O O . ALA A 1 146 ? -2.226 15.367 -5.126 1.00 54.22 146 ALA A O 1
ATOM 1144 N N . ALA A 1 147 ? -2.575 17.520 -4.559 1.00 55.34 147 ALA A N 1
ATOM 1145 C CA . ALA A 1 147 ? -2.221 18.146 -5.827 1.00 55.34 147 ALA A CA 1
ATOM 1146 C C . ALA A 1 147 ? -0.795 17.820 -6.317 1.00 55.34 147 ALA A C 1
ATOM 1148 O O . ALA A 1 147 ? -0.623 17.588 -7.511 1.00 55.34 147 ALA A O 1
ATOM 1149 N N . ASP A 1 148 ? 0.203 17.738 -5.429 1.00 66.31 148 ASP A N 1
ATOM 1150 C CA . ASP A 1 148 ? 1.602 17.460 -5.800 1.00 66.31 148 ASP A CA 1
ATOM 1151 C C . ASP A 1 148 ? 1.788 16.036 -6.352 1.00 66.31 148 ASP A C 1
ATOM 1153 O O . ASP A 1 148 ? 2.728 15.773 -7.100 1.00 66.31 148 ASP A O 1
ATOM 1157 N N . LEU A 1 149 ? 0.884 15.113 -6.008 1.00 62.31 149 LEU A N 1
ATOM 1158 C CA . LEU A 1 149 ? 0.907 13.721 -6.467 1.00 62.31 149 LEU A CA 1
ATOM 1159 C C . LEU A 1 149 ? -0.009 13.475 -7.674 1.00 62.31 149 LEU A C 1
ATOM 1161 O O . LEU A 1 149 ? -0.130 12.336 -8.118 1.00 62.31 149 LEU A O 1
ATOM 1165 N N . GLY A 1 150 ? -0.699 14.504 -8.184 1.00 63.53 150 GLY A N 1
ATOM 1166 C CA . GLY A 1 150 ? -1.696 14.351 -9.250 1.00 63.53 150 GLY A CA 1
ATOM 1167 C C . GLY A 1 150 ? -2.877 13.448 -8.869 1.00 63.53 150 GLY A C 1
ATOM 1168 O O . GLY A 1 150 ? -3.690 13.099 -9.724 1.00 63.53 150 GLY A O 1
ATOM 1169 N N . ILE A 1 151 ? -2.987 13.067 -7.594 1.00 64.25 151 ILE A N 1
ATOM 1170 C CA . ILE A 1 151 ? -4.120 12.312 -7.075 1.00 64.25 151 ILE A CA 1
ATOM 1171 C C . ILE A 1 151 ? -5.255 13.325 -6.955 1.00 64.25 151 ILE A C 1
ATOM 1173 O O . ILE A 1 151 ? -5.086 14.323 -6.245 1.00 64.25 151 ILE A O 1
ATOM 1177 N N . PRO A 1 152 ? -6.403 13.121 -7.628 1.00 51.62 152 PRO A N 1
ATOM 1178 C CA . PRO A 1 152 ? -7.547 13.988 -7.426 1.00 51.62 152 PRO A CA 1
ATOM 1179 C C . PRO A 1 152 ? -7.889 13.940 -5.939 1.00 51.62 152 PRO A C 1
ATOM 1181 O O . PRO A 1 152 ? -8.321 12.915 -5.411 1.00 51.62 152 PRO A O 1
ATOM 1184 N N . CYS A 1 153 ? -7.621 15.046 -5.248 1.00 46.50 153 CYS A N 1
ATOM 1185 C CA . CYS A 1 153 ? -8.014 15.242 -3.865 1.00 46.50 153 CYS A CA 1
ATOM 1186 C C . CYS A 1 153 ? -9.525 14.980 -3.825 1.00 46.50 153 CYS A C 1
ATOM 1188 O O . CYS A 1 153 ? -10.290 15.800 -4.325 1.00 46.50 153 CYS A O 1
ATOM 1190 N N . ARG A 1 154 ? -9.990 13.880 -3.216 1.00 49.09 154 ARG A N 1
ATOM 1191 C CA . ARG A 1 154 ? -11.425 13.730 -2.884 1.00 49.09 154 ARG A CA 1
ATOM 1192 C C . ARG A 1 154 ? -11.905 14.807 -1.890 1.00 49.09 154 ARG A C 1
ATOM 1194 O O . ARG A 1 154 ? -13.080 14.892 -1.584 1.00 49.09 154 ARG A O 1
ATOM 1201 N N . CYS A 1 155 ? -10.992 15.663 -1.440 1.00 46.34 155 CYS A N 1
ATOM 1202 C CA . CYS A 1 155 ? -11.159 16.802 -0.547 1.00 46.34 155 CYS A CA 1
ATOM 1203 C C . CYS A 1 155 ? -11.940 17.988 -1.139 1.00 46.34 155 CYS A C 1
ATOM 1205 O O . CYS A 1 155 ? -12.121 18.983 -0.440 1.00 46.34 155 CYS A O 1
ATOM 1207 N N . THR A 1 156 ? -12.362 17.943 -2.410 1.00 46.16 156 THR A N 1
ATOM 1208 C CA . THR A 1 156 ? -13.399 18.866 -2.908 1.00 46.16 156 THR A CA 1
ATOM 1209 C C . THR A 1 156 ? -14.805 18.460 -2.482 1.00 46.16 156 THR A C 1
ATOM 1211 O O . THR A 1 156 ? -15.701 19.297 -2.568 1.00 46.16 156 THR A O 1
ATOM 1214 N N . GLU A 1 157 ? -15.010 17.257 -1.934 1.00 45.91 157 GLU A N 1
ATOM 1215 C CA . GLU A 1 157 ? -16.040 17.128 -0.909 1.00 45.91 157 GLU A CA 1
ATOM 1216 C C . GLU A 1 157 ? -15.491 17.812 0.344 1.00 45.91 157 GLU A C 1
ATOM 1218 O O . GLU A 1 157 ? -14.448 17.385 0.857 1.00 45.91 157 GLU A O 1
ATOM 1223 N N . PRO A 1 158 ? -16.113 18.918 0.796 1.00 47.94 158 PRO A N 1
ATOM 1224 C CA . PRO A 1 158 ? -15.626 19.639 1.955 1.00 47.94 158 PRO A CA 1
ATOM 1225 C C . PRO A 1 158 ? -15.494 18.629 3.095 1.00 47.94 158 PRO A C 1
ATOM 1227 O O . PRO A 1 158 ? -16.466 17.918 3.373 1.00 47.94 158 PRO A O 1
ATOM 1230 N N . PRO A 1 159 ? -14.326 18.528 3.755 1.00 50.25 159 PRO A N 1
ATOM 1231 C CA . PRO A 1 159 ? -14.251 17.744 4.969 1.00 50.25 159 PRO A CA 1
ATOM 1232 C C . PRO A 1 159 ? -15.324 18.324 5.880 1.00 50.25 159 PRO A C 1
ATOM 1234 O O . PRO A 1 159 ? -15.292 19.524 6.164 1.00 50.25 159 PRO A O 1
ATOM 1237 N N . LEU A 1 160 ? -16.307 17.507 6.276 1.00 51.00 160 LEU A N 1
ATOM 1238 C CA . LEU A 1 160 ? -17.212 17.864 7.361 1.00 51.00 160 LEU A CA 1
ATOM 1239 C C . LEU A 1 160 ? -16.303 18.369 8.470 1.00 51.00 160 LEU A C 1
ATOM 1241 O O . LEU A 1 160 ? -15.482 17.603 8.979 1.00 51.00 160 LEU A O 1
ATOM 1245 N N . ALA A 1 161 ? -16.345 19.678 8.715 1.00 43.75 161 ALA A N 1
ATOM 1246 C CA . ALA A 1 161 ? -15.420 20.341 9.604 1.00 43.75 161 ALA A CA 1
ATOM 1247 C C . ALA A 1 161 ? -15.534 19.631 10.944 1.00 43.75 161 ALA A C 1
ATOM 1249 O O . ALA A 1 161 ? -16.529 19.804 11.642 1.00 43.75 161 ALA A O 1
ATOM 1250 N N . ARG A 1 162 ? -14.562 18.775 11.277 1.00 50.66 162 ARG A N 1
ATOM 1251 C CA . ARG A 1 162 ? -14.487 18.197 12.608 1.00 50.66 162 ARG A CA 1
ATOM 1252 C C . ARG A 1 162 ? -14.109 19.384 13.481 1.00 50.66 162 ARG A C 1
ATOM 1254 O O . ARG A 1 162 ? -12.992 19.889 13.323 1.00 50.66 162 ARG A O 1
ATOM 1261 N N . PRO A 1 163 ? -15.029 19.907 14.307 1.00 48.41 163 PRO A N 1
ATOM 1262 C CA . PRO A 1 163 ? -14.701 21.031 15.156 1.00 48.41 163 PRO A CA 1
ATOM 1263 C C . PRO A 1 163 ? -13.508 20.602 16.005 1.00 48.41 163 PRO A C 1
ATOM 1265 O O . PRO A 1 163 ? -13.436 19.447 16.439 1.00 48.41 163 PRO A O 1
ATOM 1268 N N . LEU A 1 164 ? -12.567 21.521 16.228 1.00 42.66 164 LEU A N 1
ATOM 1269 C CA . LEU A 1 164 ? -11.587 21.367 17.300 1.00 42.66 164 LEU A CA 1
ATOM 1270 C C . LEU A 1 164 ? -12.338 20.880 18.547 1.00 42.66 164 LEU A C 1
ATOM 1272 O O . LEU A 1 164 ? -13.452 21.371 18.768 1.00 42.66 164 LEU A O 1
ATOM 1276 N N . PRO A 1 165 ? -11.791 19.939 19.340 1.00 45.91 165 PRO A N 1
ATOM 1277 C CA . PRO A 1 165 ? -12.425 19.552 20.581 1.00 45.91 165 PRO A CA 1
ATOM 1278 C C . PRO A 1 165 ? -12.440 20.799 21.461 1.00 45.91 165 PRO A C 1
ATOM 1280 O O . PRO A 1 165 ? -11.471 21.141 22.136 1.00 45.91 165 PRO A O 1
ATOM 1283 N N . ILE A 1 166 ? -13.568 21.506 21.414 1.00 49.78 166 ILE A N 1
ATOM 1284 C CA . ILE A 1 166 ? -14.068 22.272 22.536 1.00 49.78 166 ILE A CA 1
ATOM 1285 C C . ILE A 1 166 ? -13.904 21.302 23.699 1.00 49.78 166 ILE A C 1
ATOM 1287 O O . ILE A 1 166 ? -14.234 20.122 23.561 1.00 49.78 166 ILE A O 1
ATOM 1291 N N . VAL A 1 167 ? -13.331 21.757 24.806 1.00 45.03 167 VAL A N 1
ATOM 1292 C CA . VAL A 1 167 ? -13.401 21.014 26.062 1.00 45.03 167 VAL A CA 1
ATOM 1293 C C . VAL A 1 167 ? -14.888 20.978 26.409 1.00 45.03 167 VAL A C 1
ATOM 1295 O O . VAL A 1 167 ? -15.410 21.864 27.078 1.00 45.03 167 VAL A O 1
ATOM 1298 N N . GLN A 1 168 ? -15.612 20.055 25.780 1.00 51.25 168 GLN A N 1
ATOM 1299 C CA . GLN A 1 168 ? -17.024 19.850 25.978 1.00 51.25 168 GLN A CA 1
ATOM 1300 C C . GLN A 1 168 ? -17.094 19.295 27.386 1.00 51.25 168 GLN A C 1
ATOM 1302 O O . GLN A 1 168 ? -16.470 18.275 27.683 1.00 51.25 168 GLN A O 1
ATOM 1307 N N . ALA A 1 169 ? -17.791 20.014 28.265 1.00 58.50 169 ALA A N 1
ATOM 1308 C CA . ALA A 1 169 ? -18.283 19.406 29.487 1.00 58.50 169 ALA A CA 1
ATOM 1309 C C . ALA A 1 169 ? -18.881 18.054 29.089 1.00 58.50 169 ALA A C 1
ATOM 1311 O O . ALA A 1 169 ? -19.612 18.002 28.094 1.00 58.50 169 ALA A O 1
ATOM 1312 N N . GLU A 1 170 ? -18.478 16.984 29.778 1.00 67.88 170 GLU A N 1
ATOM 1313 C CA . GLU A 1 170 ? -18.915 15.637 29.428 1.00 67.88 170 GLU A CA 1
ATOM 1314 C C . GLU A 1 170 ? -20.432 15.661 29.207 1.00 67.88 170 GLU A C 1
ATOM 1316 O O . GLU A 1 170 ? -21.155 16.187 30.062 1.00 67.88 170 GLU A O 1
ATOM 1321 N N . PRO A 1 171 ? -20.915 15.229 28.027 1.00 71.44 171 PRO A N 1
ATOM 1322 C CA . PRO A 1 171 ? -22.318 15.366 27.682 1.00 71.44 171 PRO A CA 1
ATOM 1323 C C . PRO A 1 171 ? -23.149 14.631 28.733 1.00 71.44 171 PRO A C 1
ATOM 1325 O O . PRO A 1 171 ? -23.041 13.421 28.886 1.00 71.44 171 PRO A O 1
ATOM 1328 N N . ALA A 1 172 ? -23.951 15.379 29.488 1.00 86.12 172 ALA A N 1
ATOM 1329 C CA . ALA A 1 172 ? -24.887 14.824 30.450 1.00 86.12 172 ALA A CA 1
ATOM 1330 C C . ALA A 1 172 ? -26.255 14.687 29.770 1.00 86.12 172 ALA A C 1
ATOM 1332 O O . ALA A 1 172 ? -26.831 15.676 29.312 1.00 86.12 172 ALA A O 1
ATOM 1333 N N . TRP A 1 173 ? -26.788 13.470 29.694 1.00 93.00 173 TRP A N 1
ATOM 1334 C CA . TRP A 1 173 ? -28.106 13.208 29.113 1.00 93.00 173 TRP A CA 1
ATOM 1335 C C . TRP A 1 173 ? -29.166 13.287 30.204 1.00 93.00 173 TRP A C 1
ATOM 1337 O O . TRP A 1 173 ? -29.108 12.532 31.167 1.00 93.00 173 TRP A O 1
ATOM 1347 N N . THR A 1 174 ? -30.145 14.179 30.068 1.00 93.38 174 THR A N 1
ATOM 1348 C CA . THR A 1 174 ? -31.236 14.307 31.048 1.00 93.38 174 THR A CA 1
ATOM 1349 C C . THR A 1 174 ? -32.533 13.784 30.455 1.00 93.38 174 THR A C 1
ATOM 1351 O O . THR A 1 174 ? -32.938 14.210 29.374 1.00 93.38 174 THR A O 1
ATOM 1354 N N . CYS A 1 175 ? -33.189 12.853 31.144 1.00 92.25 175 CYS A N 1
ATOM 1355 C CA . CYS A 1 175 ? -34.447 12.290 30.680 1.00 92.25 175 CYS A CA 1
ATOM 1356 C C . CYS A 1 175 ? -35.607 13.240 30.963 1.00 92.25 175 CYS A C 1
ATOM 1358 O O . CYS A 1 175 ? -35.847 13.617 32.106 1.00 92.25 175 CYS A O 1
ATOM 1360 N N . PHE A 1 176 ? -36.380 13.573 29.929 1.00 92.94 176 PHE A N 1
ATOM 1361 C CA . PHE A 1 176 ? -37.534 14.462 30.064 1.00 92.94 176 PHE A CA 1
ATOM 1362 C C . PHE A 1 176 ? -38.684 13.852 30.889 1.00 92.94 176 PHE A C 1
ATOM 1364 O O . PHE A 1 176 ? -39.443 14.584 31.516 1.00 92.94 176 PHE A O 1
ATOM 1371 N N . HIS A 1 177 ? -38.816 12.522 30.919 1.00 88.31 177 HIS A N 1
ATOM 1372 C CA . HIS A 1 177 ? -39.938 11.847 31.581 1.00 88.31 177 HIS A CA 1
ATOM 1373 C C . HIS A 1 177 ? -39.744 11.663 33.091 1.00 88.31 177 HIS A C 1
ATOM 1375 O O . HIS A 1 177 ? -40.705 11.813 33.842 1.00 88.31 177 HIS A O 1
ATOM 1381 N N . CYS A 1 178 ? -38.528 11.338 33.546 1.00 89.94 178 CYS A N 1
ATOM 1382 C CA . CYS A 1 178 ? -38.235 11.129 34.971 1.00 89.94 178 CYS A CA 1
ATOM 1383 C C . CYS A 1 178 ? -37.316 12.191 35.591 1.00 89.94 178 CYS A C 1
ATOM 1385 O O . CYS A 1 178 ? -37.220 12.256 36.812 1.00 89.94 178 CYS A O 1
ATOM 1387 N N . GLY A 1 179 ? -36.655 13.025 34.784 1.00 91.69 179 GLY A N 1
ATOM 1388 C CA . GLY A 1 179 ? -35.694 14.028 35.252 1.00 91.69 179 GLY A CA 1
ATOM 1389 C C . GLY A 1 179 ? -34.303 13.479 35.592 1.00 9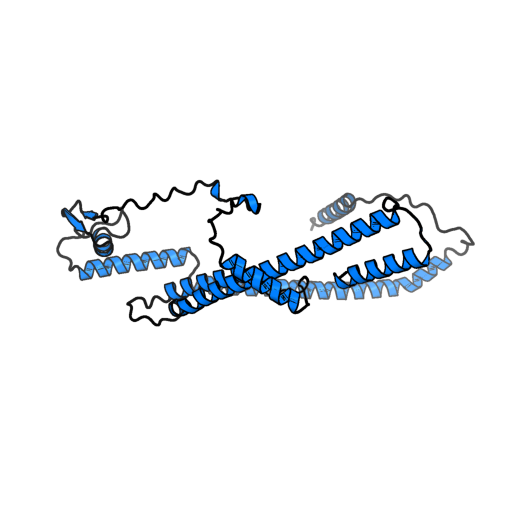1.69 179 GLY A C 1
ATOM 1390 O O . GLY A 1 179 ? -33.424 14.262 35.950 1.00 91.69 179 GLY A O 1
ATOM 1391 N N . ASP A 1 180 ? -34.071 12.167 35.471 1.00 92.94 180 ASP A N 1
ATOM 1392 C CA . ASP A 1 180 ? -32.763 11.565 35.753 1.00 92.94 180 ASP A CA 1
ATOM 1393 C C . ASP A 1 180 ? -31.691 12.099 34.797 1.00 92.94 180 ASP A C 1
ATOM 1395 O O . ASP A 1 180 ? -31.922 12.231 33.594 1.00 92.94 180 ASP A O 1
ATOM 1399 N N . THR A 1 181 ? -30.502 12.378 35.335 1.00 94.44 181 THR A N 1
ATOM 1400 C CA . THR A 1 181 ? -29.331 12.813 34.565 1.00 94.44 181 THR A CA 1
ATOM 1401 C C . THR A 1 181 ? -28.287 11.700 34.529 1.00 94.44 181 THR A C 1
ATOM 1403 O O . THR A 1 181 ? -27.874 11.190 35.569 1.00 94.44 181 THR A O 1
ATOM 1406 N N . PHE A 1 182 ? -27.843 11.339 33.330 1.00 92.81 182 PHE A N 1
ATOM 1407 C CA . PHE A 1 182 ? -26.858 10.298 33.067 1.00 92.81 182 PHE A CA 1
ATOM 1408 C C . PHE A 1 182 ? -25.563 10.939 32.574 1.00 92.81 182 PHE A C 1
ATOM 1410 O O . PHE A 1 182 ? -25.571 11.667 31.585 1.00 92.81 182 PHE A O 1
ATOM 1417 N N . THR A 1 183 ? -24.454 10.663 33.256 1.00 93.12 183 THR A N 1
ATOM 1418 C CA . THR A 1 183 ? -23.099 11.042 32.816 1.00 93.12 183 THR A CA 1
ATOM 1419 C C . THR A 1 183 ? -22.386 9.892 32.110 1.00 93.12 183 THR A C 1
ATOM 1421 O O . THR A 1 183 ? -21.529 10.121 31.267 1.00 93.12 183 THR A O 1
ATOM 1424 N N . ASP A 1 184 ? -22.763 8.649 32.422 1.00 90.94 184 ASP A N 1
ATOM 1425 C CA . ASP A 1 184 ? -22.275 7.457 31.733 1.00 90.94 184 ASP A CA 1
ATOM 1426 C C . ASP A 1 184 ? -23.083 7.216 30.441 1.00 90.94 184 ASP A C 1
ATOM 1428 O O . ASP A 1 184 ? -24.306 7.019 30.513 1.00 90.94 184 ASP A O 1
ATOM 1432 N N . PRO A 1 185 ? -22.425 7.170 29.266 1.00 91.00 185 PRO A N 1
ATOM 1433 C CA . PRO A 1 185 ? -23.077 6.869 27.995 1.00 91.00 185 PRO A CA 1
ATOM 1434 C C . PRO A 1 185 ? -23.810 5.525 27.998 1.00 91.00 185 PRO A C 1
ATOM 1436 O O . PRO A 1 185 ? -24.846 5.383 27.349 1.00 91.00 185 PRO A O 1
ATOM 1439 N N . THR A 1 186 ? -23.305 4.532 28.737 1.00 87.00 186 THR A N 1
ATOM 1440 C CA . THR A 1 186 ? -23.915 3.195 28.786 1.00 87.00 186 THR A CA 1
ATOM 1441 C C . THR A 1 186 ? -25.235 3.230 29.550 1.00 87.00 186 THR A C 1
ATOM 1443 O O . THR A 1 186 ? -26.244 2.697 29.082 1.00 87.00 186 THR A O 1
ATOM 1446 N N . ALA A 1 187 ? -25.259 3.902 30.703 1.00 88.31 187 ALA A N 1
ATOM 1447 C CA . ALA A 1 187 ? -26.476 4.140 31.470 1.00 88.31 187 ALA A CA 1
ATOM 1448 C C . ALA A 1 187 ? -27.506 4.966 30.683 1.00 88.31 187 ALA A C 1
ATOM 1450 O O . ALA A 1 187 ? -28.690 4.621 30.695 1.00 88.31 187 ALA A O 1
ATOM 1451 N N . ALA A 1 188 ? -27.059 5.996 29.955 1.00 92.00 188 ALA A N 1
ATOM 1452 C CA . ALA A 1 188 ? -27.917 6.777 29.070 1.00 92.00 188 ALA A CA 1
ATOM 1453 C C . ALA A 1 188 ? -28.515 5.895 27.961 1.00 92.00 188 ALA A C 1
ATOM 1455 O O . ALA A 1 188 ? -29.732 5.857 27.803 1.00 92.00 188 ALA A O 1
ATOM 1456 N N . ARG A 1 189 ? -27.695 5.110 27.251 1.00 89.62 189 ARG A N 1
ATOM 1457 C CA . ARG A 1 189 ? -28.157 4.197 26.191 1.00 89.62 189 ARG A CA 1
ATOM 1458 C C . ARG A 1 189 ? -29.140 3.148 26.708 1.00 89.62 189 ARG A C 1
ATOM 1460 O O . ARG A 1 189 ? -30.120 2.845 26.037 1.00 89.62 189 ARG A O 1
ATOM 1467 N N . LEU A 1 190 ? -28.932 2.618 27.914 1.00 89.06 190 LEU A N 1
ATOM 1468 C CA . LEU A 1 190 ? -29.880 1.684 28.528 1.00 89.06 190 LEU A CA 1
ATOM 1469 C C . LEU A 1 190 ? -31.228 2.357 28.836 1.00 89.06 190 LEU A C 1
ATOM 1471 O O . LEU A 1 190 ? -32.276 1.718 28.723 1.00 89.06 190 LEU A O 1
ATOM 1475 N N . HIS A 1 191 ? -31.201 3.634 29.224 1.00 90.06 191 HIS A N 1
ATOM 1476 C CA . HIS A 1 191 ? -32.401 4.392 29.551 1.00 90.06 191 HIS A CA 1
ATOM 1477 C C . HIS A 1 191 ? -33.163 4.858 28.306 1.00 90.06 191 HIS A C 1
ATOM 1479 O O . HIS A 1 191 ? -34.364 4.635 28.218 1.00 90.06 191 HIS A O 1
ATOM 1485 N N . PHE A 1 192 ? -32.490 5.488 27.346 1.00 92.44 192 PHE A N 1
ATOM 1486 C CA . PHE A 1 192 ? -33.127 6.061 26.157 1.00 92.44 192 PHE A CA 1
ATOM 1487 C C . PHE A 1 192 ? -33.356 5.037 25.042 1.00 92.44 192 PHE A C 1
ATOM 1489 O O . PHE A 1 192 ? -34.288 5.193 24.267 1.00 92.44 192 PHE A O 1
ATOM 1496 N N . GLY A 1 193 ? -32.564 3.965 24.993 1.00 90.19 193 GLY A N 1
ATOM 1497 C CA . GLY A 1 193 ? -32.532 3.029 23.871 1.00 90.19 193 GLY A CA 1
ATOM 1498 C C . GLY A 1 193 ? -31.473 3.401 22.832 1.00 90.19 193 GLY A C 1
ATOM 1499 O O . GLY A 1 193 ? -30.541 4.157 23.115 1.00 90.19 193 GLY A O 1
ATOM 1500 N N . ARG A 1 194 ? -31.566 2.799 21.642 1.00 85.69 194 ARG A N 1
ATOM 1501 C CA . ARG A 1 194 ? -30.551 2.931 20.582 1.00 85.69 194 ARG A CA 1
ATOM 1502 C C . ARG A 1 194 ? -30.680 4.244 19.814 1.00 85.69 194 ARG A C 1
ATOM 1504 O O . ARG A 1 194 ? -29.665 4.804 19.404 1.00 85.69 194 ARG A O 1
ATOM 1511 N N . ASP A 1 195 ? -31.907 4.703 19.606 1.00 88.12 195 ASP A N 1
ATOM 1512 C CA . ASP A 1 195 ? -32.240 5.864 18.789 1.00 88.12 195 ASP A CA 1
ATOM 1513 C C . ASP A 1 195 ? -33.354 6.708 19.425 1.00 88.12 195 ASP A C 1
ATOM 1515 O O . ASP A 1 195 ? -33.979 6.322 20.409 1.00 88.12 195 ASP A O 1
ATOM 1519 N N . GLU A 1 196 ? -33.624 7.877 18.846 1.00 85.88 196 GLU A N 1
ATOM 1520 C CA . GLU A 1 196 ? -34.643 8.821 19.334 1.00 85.88 196 GLU A CA 1
ATOM 1521 C C . GLU A 1 196 ? -36.079 8.268 19.270 1.00 85.88 196 GLU A C 1
ATOM 1523 O O . GLU A 1 196 ? -37.001 8.866 19.823 1.00 85.88 196 GLU A O 1
ATOM 1528 N N . ARG A 1 197 ? -36.284 7.144 18.573 1.00 87.00 197 ARG A N 1
ATOM 1529 C CA . ARG A 1 197 ? -37.585 6.475 18.424 1.00 87.00 197 ARG A CA 1
ATOM 1530 C C . ARG A 1 197 ? -37.818 5.409 19.487 1.00 87.00 197 ARG A C 1
ATOM 1532 O O . ARG A 1 197 ? -38.948 4.948 19.641 1.00 87.00 197 ARG A O 1
ATOM 1539 N N . SER A 1 198 ? -36.768 5.013 20.196 1.00 88.44 198 SER A N 1
ATOM 1540 C CA . SER A 1 198 ? -36.837 4.038 21.268 1.00 88.44 198 SER A CA 1
ATOM 1541 C C . SER A 1 198 ? -37.647 4.587 22.445 1.00 88.44 198 SER A C 1
ATOM 1543 O O . SER A 1 198 ? -37.477 5.728 22.873 1.00 88.44 198 SER A O 1
ATOM 1545 N N . GLU A 1 199 ? -38.534 3.766 23.004 1.00 89.31 199 GLU A N 1
ATOM 1546 C CA . GLU A 1 199 ? -39.299 4.160 24.186 1.00 89.31 199 GLU A CA 1
ATOM 1547 C C . GLU A 1 199 ? -38.377 4.207 25.415 1.00 89.31 199 GLU A C 1
ATOM 1549 O O . GLU A 1 199 ? -37.636 3.258 25.670 1.00 89.31 199 GLU A O 1
ATOM 1554 N N . ALA A 1 200 ? -38.384 5.304 26.178 1.00 90.00 200 ALA A N 1
ATOM 1555 C CA . ALA A 1 200 ? -37.509 5.440 27.341 1.00 90.00 200 ALA A CA 1
ATOM 1556 C C . ALA A 1 200 ? -37.873 4.438 28.457 1.00 90.00 200 ALA A C 1
ATOM 1558 O O . ALA A 1 200 ? -39.042 4.169 28.733 1.00 90.00 200 ALA A O 1
ATOM 1559 N N . ALA A 1 201 ? -36.864 3.931 29.165 1.00 88.25 201 ALA A N 1
ATOM 1560 C CA . ALA A 1 201 ? -36.991 2.912 30.206 1.00 88.25 201 ALA A CA 1
ATOM 1561 C C . ALA A 1 201 ? -37.950 3.309 31.342 1.00 88.25 201 ALA A C 1
ATOM 1563 O O . ALA A 1 201 ? -38.638 2.454 31.894 1.00 88.25 201 ALA A O 1
ATOM 1564 N N . CYS A 1 202 ? -38.020 4.598 31.688 1.00 86.38 202 CYS A N 1
ATOM 1565 C CA . CYS A 1 202 ? -38.973 5.105 32.680 1.00 86.38 202 CYS A CA 1
ATOM 1566 C C . CYS A 1 202 ? -40.441 5.028 32.214 1.00 86.38 202 CYS A C 1
ATOM 1568 O O . CYS A 1 202 ? -41.335 4.945 33.057 1.00 86.38 202 CYS A O 1
ATOM 1570 N N . THR A 1 203 ? -40.691 5.005 30.902 1.00 88.31 203 THR A N 1
ATOM 1571 C CA . THR A 1 203 ? -42.028 4.947 30.289 1.00 88.31 203 THR A CA 1
ATOM 1572 C C . THR A 1 203 ? -42.537 3.510 30.143 1.00 88.31 203 THR A C 1
ATOM 1574 O O . THR A 1 203 ? -43.719 3.262 30.369 1.00 88.31 203 THR A O 1
ATOM 1577 N N . ILE A 1 204 ? -41.638 2.539 29.926 1.00 84.38 204 ILE A N 1
ATOM 1578 C CA . ILE A 1 204 ? -41.927 1.092 29.760 1.00 84.38 204 ILE A CA 1
ATOM 1579 C C . ILE A 1 204 ? -42.515 0.425 31.049 1.00 84.38 204 ILE A C 1
ATOM 1581 O O . ILE A 1 204 ? -42.816 -0.765 31.072 1.00 84.38 204 ILE A O 1
ATOM 1585 N N . LYS A 1 205 ? -42.822 1.225 32.088 1.00 66.06 205 LYS A N 1
ATOM 1586 C CA . LYS A 1 205 ? -43.345 0.950 33.450 1.00 66.06 205 LYS A CA 1
ATOM 1587 C C . LYS A 1 205 ? -42.286 0.800 34.547 1.00 66.06 205 LYS A C 1
ATOM 1589 O O . LYS A 1 205 ? -41.461 -0.109 34.554 1.00 66.06 205 LYS A O 1
ATOM 1594 N N . ALA A 1 206 ? -42.466 1.627 35.582 1.00 53.62 206 ALA A N 1
ATOM 1595 C CA . ALA A 1 206 ? -41.696 1.769 36.823 1.00 53.62 206 ALA A CA 1
ATOM 1596 C C . ALA A 1 206 ? -41.741 0.570 37.808 1.00 53.62 206 ALA A C 1
ATOM 1598 O O . ALA A 1 206 ? -41.728 0.761 39.022 1.00 53.62 206 ALA A O 1
ATOM 1599 N N . GLY A 1 207 ? -41.816 -0.666 37.308 1.00 57.88 207 GLY A N 1
ATOM 1600 C CA . GLY A 1 207 ? -41.866 -1.878 38.138 1.00 57.88 207 GLY A CA 1
ATOM 1601 C C . GLY A 1 207 ? -41.115 -3.083 37.573 1.00 57.88 207 GLY A C 1
ATOM 1602 O O . GLY A 1 207 ? -41.052 -4.112 38.239 1.00 57.88 207 GLY A O 1
ATOM 1603 N N . ALA A 1 208 ? -40.546 -2.980 36.369 1.00 57.16 208 ALA A N 1
ATOM 1604 C CA . ALA A 1 208 ? -39.665 -4.008 35.835 1.00 57.16 208 ALA A CA 1
ATOM 1605 C C . ALA A 1 208 ? -38.265 -3.856 36.446 1.00 57.16 208 ALA A C 1
ATOM 1607 O O . ALA A 1 208 ? -37.688 -2.767 36.459 1.00 57.16 208 ALA A O 1
ATOM 1608 N N . GLU A 1 209 ? -37.716 -4.951 36.964 1.00 72.75 209 GLU A N 1
ATOM 1609 C CA . GLU A 1 209 ? -36.349 -4.992 37.474 1.00 72.75 209 GLU A CA 1
ATOM 1610 C C . GLU A 1 209 ? -35.370 -4.523 36.381 1.00 72.75 209 GLU A C 1
ATOM 1612 O O . GLU A 1 209 ? -35.492 -4.908 35.216 1.00 72.75 209 GLU A O 1
ATOM 1617 N N . ARG A 1 210 ? -34.378 -3.691 36.734 1.00 68.25 210 ARG A N 1
ATOM 1618 C CA . ARG A 1 210 ? -33.388 -3.138 35.776 1.00 68.25 210 ARG A CA 1
ATOM 1619 C C . ARG A 1 210 ? -32.682 -4.231 34.952 1.00 68.25 210 ARG A C 1
ATOM 1621 O O . ARG A 1 210 ? -32.233 -3.964 33.839 1.00 68.25 210 ARG A O 1
ATOM 1628 N N . SER A 1 211 ? -32.600 -5.449 35.489 1.00 76.56 211 SER A N 1
ATOM 1629 C CA . SER A 1 211 ? -32.099 -6.659 34.827 1.00 76.56 211 SER A CA 1
ATOM 1630 C C . SER A 1 211 ? -32.931 -7.056 33.603 1.00 76.56 211 SER A C 1
ATOM 1632 O O . SER A 1 211 ? -32.357 -7.362 32.559 1.00 76.56 211 SER A O 1
ATOM 1634 N N . LEU A 1 212 ? -34.263 -6.999 33.695 1.00 83.81 212 LEU A N 1
ATOM 1635 C CA . LEU A 1 212 ? -35.172 -7.365 32.609 1.00 83.81 212 LEU A CA 1
ATOM 1636 C C . LEU A 1 212 ? -35.099 -6.364 31.456 1.00 83.81 212 LEU A C 1
ATOM 1638 O O . LEU A 1 212 ? -35.022 -6.768 30.300 1.00 83.81 212 LEU A O 1
ATOM 1642 N N . LEU A 1 213 ? -35.052 -5.064 31.761 1.00 81.50 213 LEU A N 1
ATOM 1643 C CA . LEU A 1 213 ? -34.892 -4.029 30.735 1.00 81.50 213 LEU A CA 1
ATOM 1644 C C . LEU A 1 213 ? -33.556 -4.170 29.998 1.00 81.50 213 LEU A C 1
ATOM 1646 O O . LEU A 1 213 ? -33.518 -4.062 28.777 1.00 81.50 213 LEU A O 1
ATOM 1650 N N . ARG A 1 214 ? -32.467 -4.482 30.713 1.00 80.25 214 ARG A N 1
ATOM 1651 C CA . ARG A 1 214 ? -31.174 -4.780 30.079 1.00 80.25 214 ARG A CA 1
ATOM 1652 C C . ARG A 1 214 ? -31.252 -6.007 29.171 1.00 80.25 214 ARG A C 1
ATOM 1654 O O . ARG A 1 214 ? -30.749 -5.948 28.056 1.00 80.25 214 ARG A O 1
ATOM 1661 N N . ALA A 1 215 ? -31.889 -7.089 29.618 1.00 83.81 215 ALA A N 1
ATOM 1662 C CA . ALA A 1 215 ? -32.068 -8.283 28.793 1.00 83.81 215 ALA A CA 1
ATOM 1663 C C . ALA A 1 215 ? -32.882 -7.986 27.522 1.00 83.81 215 ALA A C 1
ATOM 1665 O O . ALA A 1 215 ? -32.505 -8.432 26.443 1.00 83.81 215 ALA A O 1
ATOM 1666 N N . LEU A 1 216 ? -33.942 -7.182 27.638 1.00 85.38 216 LEU A N 1
ATOM 1667 C CA . LEU A 1 216 ? -34.782 -6.785 26.510 1.00 85.38 216 LEU A CA 1
ATOM 1668 C C . LEU A 1 216 ? -34.015 -5.917 25.503 1.00 85.38 216 LEU A C 1
ATOM 1670 O O . LEU A 1 216 ? -34.032 -6.220 24.317 1.00 85.38 216 LEU A O 1
ATOM 1674 N N . ARG A 1 217 ? -33.250 -4.918 25.967 1.00 85.75 217 ARG A N 1
ATOM 1675 C CA . ARG A 1 217 ? -32.392 -4.098 25.091 1.00 85.75 217 ARG A CA 1
ATOM 1676 C C . ARG A 1 217 ? -31.310 -4.910 24.389 1.00 85.75 217 ARG A C 1
ATOM 1678 O O . ARG A 1 217 ? -31.024 -4.674 23.220 1.00 85.75 217 ARG A O 1
ATOM 1685 N N . ASN A 1 218 ? -30.717 -5.873 25.090 1.00 84.81 218 ASN A N 1
ATOM 1686 C CA . ASN A 1 218 ? -29.738 -6.772 24.487 1.00 84.81 218 ASN A CA 1
ATOM 1687 C C . ASN A 1 218 ? -30.388 -7.658 23.414 1.00 84.81 218 ASN A C 1
ATOM 1689 O O . ASN A 1 218 ? -29.789 -7.864 22.364 1.00 84.81 218 ASN A O 1
ATOM 1693 N N . ALA A 1 219 ? -31.607 -8.150 23.654 1.00 86.88 219 ALA A N 1
ATOM 1694 C CA . ALA A 1 219 ? -32.352 -8.942 22.679 1.00 86.88 219 ALA A CA 1
ATOM 1695 C C . ALA A 1 219 ? -32.755 -8.117 21.442 1.00 86.88 219 ALA A C 1
ATOM 1697 O O . ALA A 1 219 ? -32.614 -8.605 20.325 1.00 86.88 219 ALA A O 1
ATOM 1698 N N . GLU A 1 220 ? -33.191 -6.865 21.624 1.00 86.81 220 GLU A N 1
ATOM 1699 C CA . GLU A 1 220 ? -33.457 -5.921 20.525 1.00 86.81 220 GLU A CA 1
ATOM 1700 C C . GLU A 1 220 ? -32.199 -5.691 19.676 1.00 86.81 220 GLU A C 1
ATOM 1702 O O . GLU A 1 220 ? -32.238 -5.846 18.459 1.00 86.81 220 GLU A O 1
ATOM 1707 N N . GLN A 1 221 ? -31.061 -5.410 20.319 1.00 84.62 221 GLN A N 1
ATOM 1708 C CA . GLN A 1 221 ? -29.791 -5.201 19.622 1.00 84.62 221 GLN A CA 1
ATOM 1709 C C . GLN A 1 221 ? -29.364 -6.444 18.827 1.00 84.62 221 GLN A C 1
ATOM 1711 O O . GLN A 1 221 ? -28.979 -6.323 17.669 1.00 84.62 221 GLN A O 1
ATOM 1716 N N . GLN A 1 222 ? -29.477 -7.638 19.417 1.00 87.12 222 GLN A N 1
ATOM 1717 C CA . GLN A 1 222 ? -29.159 -8.894 18.730 1.00 87.12 222 GLN A CA 1
ATOM 1718 C C . GLN A 1 222 ? -30.077 -9.150 17.528 1.00 87.12 222 GLN A C 1
ATOM 1720 O O . GLN A 1 222 ? -29.613 -9.648 16.503 1.00 87.12 222 GLN A O 1
ATOM 1725 N N . ALA A 1 223 ? -31.366 -8.817 17.641 1.00 87.50 223 ALA A N 1
ATOM 1726 C CA . ALA A 1 223 ? -32.312 -8.955 16.540 1.00 87.50 223 ALA A CA 1
ATOM 1727 C C . ALA A 1 223 ? -31.966 -8.009 15.381 1.00 87.50 223 ALA A C 1
ATOM 1729 O O . ALA A 1 223 ? -31.921 -8.450 14.234 1.00 87.50 223 ALA A O 1
ATOM 1730 N N . ASP A 1 224 ? -31.657 -6.745 15.677 1.00 84.50 224 ASP A N 1
ATOM 1731 C CA . ASP A 1 224 ? -31.220 -5.774 14.671 1.00 84.50 224 ASP A CA 1
ATOM 1732 C C . ASP A 1 224 ? -29.928 -6.217 13.976 1.00 84.50 224 ASP A C 1
ATOM 1734 O O . ASP A 1 224 ? -29.827 -6.154 12.752 1.00 84.50 224 ASP A O 1
ATOM 1738 N N . ASP A 1 225 ? -28.941 -6.675 14.748 1.00 82.88 225 ASP A N 1
ATOM 1739 C CA . ASP A 1 225 ? -27.655 -7.124 14.214 1.00 82.88 225 ASP A CA 1
ATOM 1740 C C . ASP A 1 225 ? -27.840 -8.348 13.305 1.00 82.88 225 ASP A C 1
ATOM 1742 O O . ASP A 1 225 ? -27.217 -8.436 12.245 1.00 82.88 225 ASP A O 1
ATOM 1746 N N . ALA A 1 226 ? -28.748 -9.262 13.663 1.00 82.56 226 ALA A N 1
ATOM 1747 C CA . ALA A 1 226 ? -29.111 -10.394 12.818 1.00 82.56 226 ALA A CA 1
ATOM 1748 C C . ALA A 1 226 ? -29.803 -9.950 11.518 1.00 82.56 226 ALA A C 1
ATOM 1750 O O . ALA A 1 226 ? -29.479 -10.468 10.450 1.00 82.56 226 ALA A O 1
ATOM 1751 N N . VAL A 1 227 ? -30.722 -8.981 11.585 1.00 85.19 227 VAL A N 1
ATOM 1752 C CA . VAL A 1 227 ? -31.393 -8.415 10.402 1.00 85.19 227 VAL A CA 1
ATOM 1753 C C . VAL A 1 227 ? -30.384 -7.730 9.482 1.00 85.19 227 VAL A C 1
ATOM 1755 O O . VAL A 1 227 ? -30.396 -7.968 8.274 1.00 85.19 227 VAL A O 1
ATOM 1758 N N . GLN A 1 228 ? -29.467 -6.938 10.038 1.00 82.62 228 GLN A N 1
ATOM 1759 C CA . GLN A 1 228 ? -28.412 -6.297 9.260 1.00 82.62 228 GLN A CA 1
ATOM 1760 C C . GLN A 1 228 ? -27.490 -7.340 8.615 1.00 82.62 228 GLN A C 1
ATOM 1762 O O . GLN A 1 228 ? -27.220 -7.256 7.422 1.00 82.62 228 GLN A O 1
ATOM 1767 N N . ALA A 1 229 ? -27.093 -8.381 9.353 1.00 73.88 229 ALA A N 1
ATOM 1768 C CA . ALA A 1 229 ? -26.276 -9.466 8.812 1.00 73.88 229 ALA A CA 1
ATOM 1769 C C . ALA A 1 229 ? -26.968 -10.215 7.657 1.00 73.88 229 ALA A C 1
ATOM 1771 O O . ALA A 1 229 ? -26.301 -10.611 6.695 1.00 73.88 229 ALA A O 1
ATOM 1772 N N . MET A 1 230 ? -28.295 -10.391 7.731 1.00 77.50 230 MET A N 1
ATOM 1773 C CA . MET A 1 230 ? -29.102 -10.939 6.636 1.00 77.50 230 MET A CA 1
ATOM 1774 C C . MET A 1 230 ? -29.132 -10.005 5.420 1.00 77.50 230 MET A C 1
ATOM 1776 O O . MET A 1 230 ? -29.029 -10.491 4.295 1.00 77.50 230 MET A O 1
ATOM 1780 N N . HIS A 1 231 ? -29.249 -8.690 5.631 1.00 80.00 231 HIS A N 1
ATOM 1781 C CA . HIS A 1 231 ? -29.251 -7.697 4.554 1.00 80.00 231 HIS A CA 1
ATOM 1782 C C . HIS A 1 231 ? -27.894 -7.522 3.878 1.00 80.00 231 HIS A C 1
ATOM 1784 O O . HIS A 1 231 ? -27.850 -7.354 2.664 1.00 80.00 231 HIS A O 1
ATOM 1790 N N . ASP A 1 232 ? -26.801 -7.620 4.629 1.00 78.62 232 ASP A N 1
ATOM 1791 C CA . ASP A 1 232 ? -25.442 -7.482 4.100 1.00 78.62 232 ASP A CA 1
ATOM 1792 C C . ASP A 1 232 ? -24.984 -8.716 3.302 1.00 78.62 232 ASP A C 1
ATOM 1794 O O . ASP A 1 232 ? -23.804 -8.841 2.980 1.00 78.62 232 ASP A O 1
ATOM 1798 N N . GLU A 1 233 ? -25.887 -9.672 3.040 1.00 81.81 233 GLU A N 1
ATOM 1799 C CA . GLU A 1 233 ? -25.591 -10.967 2.408 1.00 81.81 233 GLU A CA 1
ATOM 1800 C C . GLU A 1 233 ? -24.399 -11.683 3.082 1.00 81.81 233 GLU A C 1
ATOM 1802 O O . GLU A 1 233 ? -23.718 -12.527 2.501 1.00 81.81 233 GLU A O 1
ATOM 1807 N N . SER A 1 234 ? -24.145 -11.354 4.352 1.00 76.69 234 SER A N 1
ATOM 1808 C CA . SER A 1 234 ? -22.937 -11.742 5.087 1.00 76.69 234 SER A CA 1
ATOM 1809 C C . SER A 1 234 ? -23.093 -13.066 5.836 1.00 76.69 234 SER A C 1
ATOM 1811 O O . SER A 1 234 ? -22.156 -13.548 6.475 1.00 76.69 234 SER A O 1
ATOM 1813 N N . THR A 1 235 ? -24.277 -13.675 5.746 1.00 83.69 235 THR A N 1
ATOM 1814 C CA . THR A 1 235 ? -24.569 -14.973 6.358 1.00 83.69 235 THR A CA 1
ATOM 1815 C C . THR A 1 235 ? -23.694 -16.078 5.761 1.00 83.69 235 THR A C 1
ATOM 1817 O O . THR A 1 235 ? -23.362 -16.064 4.574 1.00 83.69 235 THR A O 1
ATOM 1820 N N . ASP A 1 236 ? -23.351 -17.089 6.564 1.00 80.19 236 ASP A N 1
ATOM 1821 C CA . ASP A 1 236 ? -22.568 -18.244 6.097 1.00 80.19 236 ASP A CA 1
ATOM 1822 C C . ASP A 1 236 ? -23.216 -18.952 4.906 1.00 80.19 236 ASP A C 1
ATOM 1824 O O . ASP A 1 236 ? -22.525 -19.383 3.983 1.00 80.19 236 ASP A O 1
ATOM 1828 N N . ALA A 1 237 ? -24.548 -19.023 4.897 1.00 76.56 237 ALA A N 1
ATOM 1829 C CA . ALA A 1 237 ? -25.310 -19.593 3.795 1.00 76.56 237 ALA A CA 1
ATOM 1830 C C . ALA A 1 237 ? -25.130 -18.786 2.498 1.00 76.56 237 ALA A C 1
ATOM 1832 O O . ALA A 1 237 ? -24.880 -19.377 1.446 1.00 76.56 237 ALA A O 1
ATOM 1833 N N . ALA A 1 238 ? -25.198 -17.452 2.569 1.00 78.44 238 ALA A N 1
ATOM 1834 C CA . ALA A 1 238 ? -24.953 -16.587 1.419 1.00 78.44 238 ALA A CA 1
ATOM 1835 C C . ALA A 1 238 ? -23.504 -16.726 0.927 1.00 78.44 238 ALA A C 1
ATOM 1837 O O . ALA A 1 238 ? -23.282 -16.981 -0.258 1.00 78.44 238 ALA A O 1
ATOM 1838 N N . ARG A 1 239 ? -22.515 -16.694 1.833 1.00 83.81 239 ARG A N 1
ATOM 1839 C CA . ARG A 1 239 ? -21.097 -16.912 1.490 1.00 83.81 239 ARG A CA 1
ATOM 1840 C C . ARG A 1 239 ? -20.861 -18.253 0.792 1.00 83.81 239 ARG A C 1
ATOM 1842 O O . ARG A 1 239 ? -20.196 -18.296 -0.244 1.00 83.81 239 ARG A O 1
ATOM 1849 N N . ALA A 1 240 ? -21.429 -19.337 1.319 1.00 86.62 240 ALA A N 1
ATOM 1850 C CA . ALA A 1 240 ? -21.324 -20.668 0.724 1.00 86.62 240 ALA A CA 1
ATOM 1851 C C . ALA A 1 240 ? -21.976 -20.729 -0.667 1.00 86.62 240 ALA A C 1
ATOM 1853 O O . ALA A 1 240 ? -21.393 -21.286 -1.600 1.00 86.62 240 ALA A O 1
ATOM 1854 N N . TYR A 1 241 ? -23.147 -20.106 -0.833 1.00 90.12 241 TYR A N 1
ATOM 1855 C CA . TYR A 1 241 ? -23.835 -20.020 -2.120 1.00 90.12 241 TYR A CA 1
ATOM 1856 C C . TYR A 1 241 ? -23.027 -19.229 -3.160 1.00 90.12 241 TYR A C 1
ATOM 1858 O O . TYR A 1 241 ? -22.852 -19.696 -4.287 1.00 90.12 241 TYR A O 1
ATOM 1866 N N . HIS A 1 242 ? -22.467 -18.073 -2.791 1.00 86.50 242 HIS A N 1
ATOM 1867 C CA . HIS A 1 242 ? -21.590 -17.299 -3.675 1.00 86.50 242 HIS A CA 1
ATOM 1868 C C . HIS A 1 242 ? -20.346 -18.092 -4.073 1.00 86.50 242 HIS A C 1
ATOM 1870 O O . HIS A 1 242 ? -20.012 -18.153 -5.255 1.00 86.50 242 HIS A O 1
ATOM 1876 N N . GLN A 1 243 ? -19.708 -18.775 -3.120 1.00 91.88 243 GLN A N 1
ATOM 1877 C CA . GLN A 1 243 ? -18.556 -19.623 -3.408 1.00 91.88 243 GLN A CA 1
ATOM 1878 C C . GLN A 1 243 ? -18.908 -20.753 -4.386 1.00 91.88 243 GLN A C 1
ATOM 1880 O O . GLN A 1 243 ? -18.146 -21.027 -5.315 1.00 91.88 243 GLN A O 1
ATOM 1885 N N . GLN A 1 244 ? -20.065 -21.396 -4.209 1.00 94.56 244 GLN A N 1
ATOM 1886 C CA . GLN A 1 244 ? -20.549 -22.425 -5.126 1.00 94.56 244 GLN A CA 1
ATOM 1887 C C . GLN A 1 244 ? -20.799 -21.860 -6.532 1.00 94.56 244 GLN A C 1
ATOM 1889 O O . GLN A 1 244 ? -20.418 -22.494 -7.516 1.00 94.56 244 GLN A O 1
ATOM 1894 N N . ARG A 1 245 ? -21.389 -20.662 -6.638 1.00 92.88 245 ARG A N 1
ATOM 1895 C CA . ARG A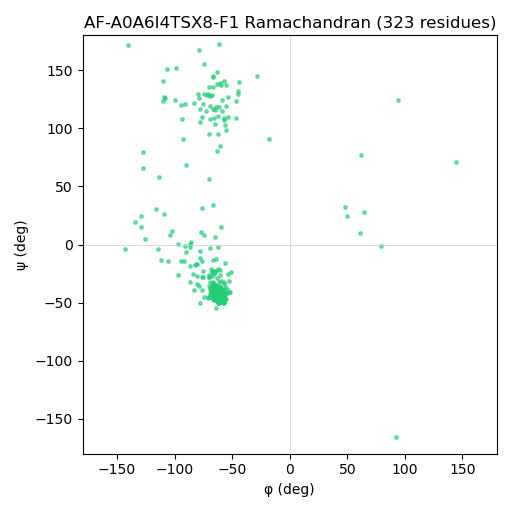 1 245 ? -21.624 -19.991 -7.926 1.00 92.88 245 ARG A CA 1
ATOM 1896 C C . ARG A 1 245 ? -20.331 -19.650 -8.655 1.00 92.88 245 ARG A C 1
ATOM 1898 O O . ARG A 1 245 ? -20.267 -19.896 -9.855 1.00 92.88 245 ARG A O 1
ATOM 1905 N N . CYS A 1 246 ? -19.318 -19.138 -7.954 1.00 94.25 246 CYS A N 1
ATOM 1906 C CA . CYS A 1 246 ? -18.015 -18.853 -8.559 1.00 94.25 246 CYS A CA 1
ATOM 1907 C C . CYS A 1 246 ? -17.374 -20.135 -9.100 1.00 94.25 246 CYS A C 1
ATOM 1909 O O . CYS A 1 246 ? -17.066 -20.202 -10.282 1.00 94.25 246 CYS A O 1
ATOM 1911 N N . ARG A 1 247 ? -17.312 -21.202 -8.286 1.00 93.62 247 ARG A N 1
ATOM 1912 C CA . ARG A 1 247 ? -16.774 -22.504 -8.727 1.00 93.62 247 ARG A CA 1
ATOM 1913 C C . ARG A 1 247 ? -17.503 -23.061 -9.951 1.00 93.62 247 ARG A C 1
ATOM 1915 O O . ARG A 1 247 ? -16.879 -23.657 -10.820 1.00 93.62 247 ARG A O 1
ATOM 1922 N N . HIS A 1 248 ? -18.824 -22.899 -10.009 1.00 96.00 248 HIS A N 1
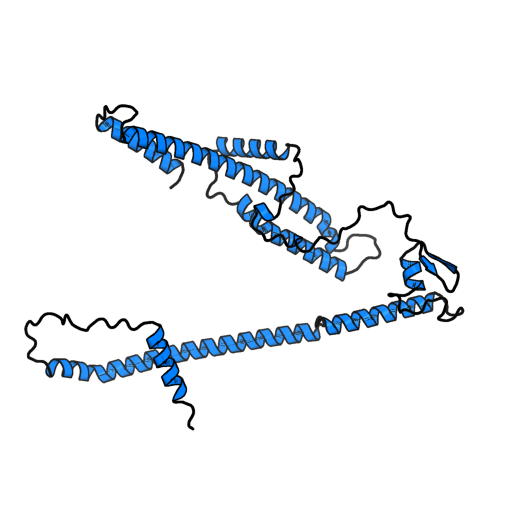ATOM 1923 C CA . HIS A 1 248 ? -19.615 -23.332 -11.157 1.00 96.00 248 HIS A CA 1
ATOM 1924 C C . HIS A 1 248 ? -19.327 -22.491 -12.408 1.00 96.00 248 HIS A C 1
ATOM 1926 O O . HIS A 1 248 ? -19.208 -23.050 -13.493 1.00 96.00 248 HIS A O 1
ATOM 1932 N N . ALA A 1 249 ? -19.194 -21.169 -12.269 1.00 92.62 249 ALA A N 1
ATOM 1933 C CA . ALA A 1 249 ? -18.824 -20.291 -13.377 1.00 92.62 249 ALA A CA 1
ATOM 1934 C C . ALA A 1 249 ? -17.430 -20.633 -13.925 1.00 92.62 249 ALA A C 1
ATOM 1936 O O . ALA A 1 249 ? -17.284 -20.802 -15.132 1.00 92.62 249 ALA A O 1
ATOM 1937 N N . ASP A 1 250 ? -16.448 -20.842 -13.046 1.00 93.88 250 ASP A N 1
ATOM 1938 C CA . ASP A 1 250 ? -15.094 -21.251 -13.431 1.00 93.88 250 ASP A CA 1
ATOM 1939 C C . ASP A 1 250 ? -15.107 -22.596 -14.175 1.00 93.88 250 ASP A C 1
ATOM 1941 O O . ASP A 1 250 ? -14.431 -22.766 -15.188 1.00 93.88 250 ASP A O 1
ATOM 1945 N N . ALA A 1 251 ? -15.924 -23.551 -13.713 1.00 94.12 251 ALA A N 1
ATOM 1946 C CA . ALA A 1 251 ? -16.081 -24.845 -14.371 1.00 94.12 251 ALA A CA 1
ATOM 1947 C C . ALA A 1 251 ? -16.712 -24.729 -15.769 1.00 94.12 251 ALA A C 1
ATOM 1949 O O . ALA A 1 251 ? -16.322 -25.470 -16.671 1.00 94.12 251 ALA A O 1
ATOM 1950 N N . LEU A 1 252 ? -17.666 -23.811 -15.962 1.00 97.00 252 LEU A N 1
ATOM 1951 C CA . LEU A 1 252 ? -18.251 -23.540 -17.277 1.00 97.00 252 LEU A CA 1
ATOM 1952 C C . LEU A 1 252 ? -17.227 -22.923 -18.232 1.00 97.00 252 LEU A C 1
ATOM 1954 O O . LEU A 1 252 ? -17.129 -23.382 -19.366 1.00 97.00 252 LEU A O 1
ATOM 1958 N N . ILE A 1 253 ? -16.440 -21.949 -17.763 1.00 96.00 253 ILE A N 1
ATOM 1959 C CA . ILE A 1 253 ? -15.377 -21.315 -18.558 1.00 96.00 253 ILE A CA 1
ATOM 1960 C C . ILE A 1 253 ? -14.350 -22.366 -18.991 1.00 96.00 253 ILE A C 1
ATOM 1962 O O . ILE A 1 253 ? -14.061 -22.492 -20.176 1.00 96.00 253 ILE A O 1
ATOM 1966 N N . ALA A 1 254 ? -13.869 -23.195 -18.061 1.00 94.69 254 ALA A N 1
ATOM 1967 C CA . ALA A 1 254 ? -12.907 -24.250 -18.378 1.00 94.69 254 ALA A CA 1
ATOM 1968 C C . ALA A 1 254 ? -13.463 -25.280 -19.381 1.00 94.69 254 ALA A C 1
ATOM 1970 O O . ALA A 1 254 ? -12.732 -25.793 -20.229 1.00 94.69 254 ALA A O 1
ATOM 1971 N N . ALA A 1 255 ? -14.759 -25.599 -19.298 1.00 96.38 255 ALA A N 1
ATOM 1972 C CA . ALA A 1 255 ? -15.410 -26.493 -20.251 1.00 96.38 255 ALA A CA 1
ATOM 1973 C C . ALA A 1 255 ? -15.544 -25.858 -21.646 1.00 96.38 255 ALA A C 1
ATOM 1975 O O . ALA A 1 255 ? -15.355 -26.554 -22.646 1.00 96.38 255 ALA A O 1
ATOM 1976 N N . GLU A 1 256 ? -15.847 -24.559 -21.714 1.00 97.81 256 GLU A N 1
ATOM 1977 C CA . GLU A 1 256 ? -15.889 -23.792 -22.961 1.00 97.81 256 GLU A CA 1
ATOM 1978 C C . GLU A 1 256 ? -14.507 -23.730 -23.621 1.00 97.81 256 GLU A C 1
ATOM 1980 O O . GLU A 1 256 ? -14.385 -24.070 -24.797 1.00 97.81 256 GLU A O 1
ATOM 1985 N N . GLU A 1 257 ? -13.459 -23.397 -22.863 1.00 97.81 257 GLU A N 1
ATOM 1986 C CA . GLU A 1 257 ? -12.074 -23.349 -23.347 1.00 97.81 257 GLU A CA 1
ATOM 1987 C C . GLU A 1 257 ? -11.616 -24.708 -23.888 1.00 97.81 257 GLU A C 1
ATOM 1989 O O . GLU A 1 257 ? -11.113 -24.796 -25.009 1.00 97.81 257 GLU A O 1
ATOM 1994 N N . LEU A 1 258 ? -11.883 -25.794 -23.155 1.00 97.62 258 LEU A N 1
ATOM 1995 C CA . LEU A 1 258 ? -11.577 -27.151 -23.611 1.00 97.62 258 LEU A CA 1
ATOM 1996 C C . LEU A 1 258 ? -12.339 -27.513 -24.897 1.00 97.62 258 LEU A C 1
ATOM 1998 O O . LEU A 1 258 ? -11.814 -28.211 -25.768 1.00 97.62 258 LEU A O 1
ATOM 2002 N N . GLY A 1 259 ? -13.592 -27.068 -25.018 1.00 97.06 259 GLY A N 1
ATOM 2003 C CA . GLY A 1 259 ? -14.395 -27.241 -26.226 1.00 97.06 259 GLY A CA 1
ATOM 2004 C C . GLY A 1 259 ? -13.825 -26.462 -27.412 1.00 97.06 259 GLY A C 1
ATOM 2005 O O . GLY A 1 259 ? -13.719 -27.006 -28.512 1.00 97.06 259 GLY A O 1
ATOM 2006 N N . TYR A 1 260 ? -13.404 -25.222 -27.176 1.00 97.19 260 TYR A N 1
ATOM 2007 C CA . TYR A 1 260 ? -12.788 -24.359 -28.177 1.00 97.19 260 TYR A CA 1
ATOM 2008 C C . TYR A 1 260 ? -11.458 -24.932 -28.688 1.00 97.19 260 TYR A C 1
ATOM 2010 O O . TYR A 1 260 ? -11.246 -25.010 -29.898 1.00 97.19 260 TYR A O 1
ATOM 2018 N N . GLU A 1 261 ? -10.595 -25.417 -27.792 1.00 97.38 261 GLU A N 1
ATOM 2019 C CA . GLU A 1 261 ? -9.333 -26.076 -28.152 1.00 97.38 261 GLU A CA 1
ATOM 2020 C C . GLU A 1 261 ? -9.552 -27.323 -29.015 1.00 97.38 261 GLU A C 1
ATOM 2022 O O . GLU A 1 261 ? -8.873 -27.507 -30.030 1.00 97.38 261 GLU A O 1
ATOM 2027 N N . ARG A 1 262 ? -10.535 -28.160 -28.658 1.00 97.56 262 ARG A N 1
ATOM 2028 C CA . ARG A 1 262 ? -10.923 -29.316 -29.482 1.00 97.56 262 ARG A CA 1
ATOM 2029 C C . ARG A 1 262 ? -11.417 -28.878 -30.855 1.00 97.56 262 ARG A C 1
ATOM 2031 O O . ARG A 1 262 ? -10.966 -29.424 -31.854 1.00 97.56 262 ARG A O 1
ATOM 2038 N N . GLY A 1 263 ? -12.270 -27.855 -30.914 1.00 96.50 263 GLY A N 1
ATOM 2039 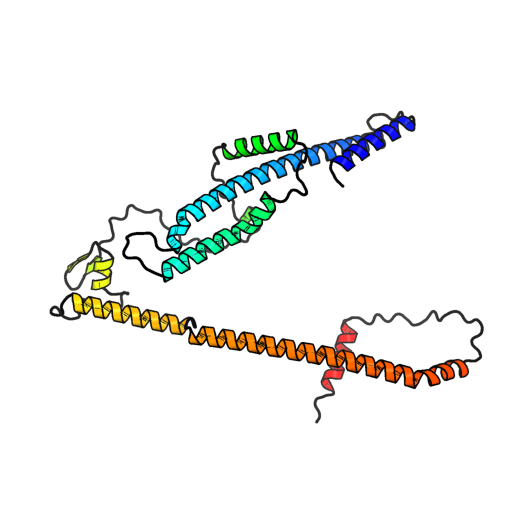C CA . GLY A 1 263 ? -12.766 -27.304 -32.175 1.00 96.50 263 GLY A CA 1
ATOM 2040 C C . GLY A 1 263 ? -11.647 -26.783 -33.083 1.00 96.50 263 GLY A C 1
ATOM 2041 O O . GLY A 1 263 ? -11.680 -27.012 -34.291 1.00 96.50 263 GLY A O 1
ATOM 2042 N N . LEU A 1 264 ? -10.619 -26.142 -32.517 1.00 96.31 264 LEU A N 1
ATOM 2043 C CA . LEU A 1 264 ? -9.434 -25.715 -33.268 1.00 96.31 264 LEU A CA 1
ATOM 2044 C C . LEU A 1 264 ? -8.618 -26.899 -33.804 1.00 96.31 264 LEU A C 1
ATOM 2046 O O . LEU A 1 264 ? -8.150 -26.845 -34.942 1.00 96.31 264 LEU A O 1
ATOM 2050 N N . ALA A 1 265 ? -8.449 -27.959 -33.011 1.00 94.38 265 ALA A N 1
ATOM 2051 C CA . ALA A 1 265 ? -7.736 -29.168 -33.426 1.00 94.38 265 ALA A CA 1
ATOM 2052 C C . ALA A 1 265 ? -8.490 -29.945 -34.522 1.00 94.38 265 ALA A C 1
ATOM 2054 O O . ALA A 1 265 ? -7.892 -30.393 -35.503 1.00 94.38 265 ALA A O 1
ATOM 2055 N N . ASP A 1 266 ? -9.810 -30.058 -34.398 1.00 94.44 266 ASP A N 1
ATOM 2056 C CA . ASP A 1 266 ? -10.655 -30.686 -35.414 1.00 94.44 266 ASP A CA 1
ATOM 2057 C C . ASP A 1 266 ? -10.660 -29.851 -36.702 1.00 94.44 266 ASP A C 1
ATOM 2059 O O . ASP A 1 266 ? -10.528 -30.391 -37.802 1.00 94.44 266 ASP A O 1
ATOM 2063 N N . GLY A 1 267 ? -10.733 -28.522 -36.576 1.00 92.00 267 GLY A N 1
ATOM 2064 C CA . GLY A 1 267 ? -10.670 -27.591 -37.700 1.00 92.00 267 GLY A CA 1
ATOM 2065 C C . GLY A 1 267 ? -9.336 -27.635 -38.448 1.00 92.00 267 GLY A C 1
ATOM 2066 O O . GLY A 1 267 ? -9.325 -27.632 -39.681 1.00 92.00 267 GLY A O 1
ATOM 2067 N N . SER A 1 268 ? -8.209 -27.726 -37.734 1.00 91.81 268 SER A N 1
ATOM 2068 C CA . SER A 1 268 ? -6.887 -27.855 -38.358 1.00 91.81 268 SER A CA 1
ATOM 2069 C C . SER A 1 268 ? -6.728 -29.197 -39.072 1.00 91.81 268 SER A C 1
ATOM 2071 O O . SER A 1 268 ? -6.283 -29.223 -40.220 1.00 91.81 268 SER A O 1
ATOM 2073 N N . THR A 1 269 ? -7.195 -30.287 -38.456 1.00 90.94 269 THR A N 1
ATOM 2074 C CA . THR A 1 269 ? -7.206 -31.625 -39.064 1.00 90.94 269 THR A CA 1
ATOM 2075 C C . THR A 1 269 ? -8.072 -31.645 -40.325 1.00 90.94 269 THR A C 1
ATOM 2077 O O . THR A 1 269 ? -7.644 -32.131 -41.372 1.00 90.94 269 THR A O 1
ATOM 2080 N N . ALA A 1 270 ? -9.274 -31.063 -40.272 1.00 89.19 270 ALA A N 1
ATOM 2081 C CA . ALA A 1 270 ? -10.162 -30.954 -41.427 1.00 89.19 270 ALA A CA 1
ATOM 2082 C C . ALA A 1 270 ? -9.540 -30.108 -42.551 1.00 89.19 270 ALA A C 1
ATOM 2084 O O . ALA A 1 270 ? -9.611 -30.489 -43.721 1.00 89.19 270 ALA A O 1
ATOM 2085 N N . SER A 1 271 ? -8.884 -28.994 -42.205 1.00 88.69 271 SER A N 1
ATOM 2086 C CA . SER A 1 271 ? -8.161 -28.158 -43.166 1.00 88.69 271 SER A CA 1
ATOM 2087 C C . SER A 1 271 ? -6.999 -28.907 -43.817 1.00 88.69 271 SER A C 1
ATOM 2089 O O . SER A 1 271 ? -6.791 -28.766 -45.020 1.00 88.69 271 SER A O 1
ATOM 2091 N N . GLU A 1 272 ? -6.240 -29.701 -43.061 1.00 90.31 272 GLU A N 1
ATOM 2092 C CA . GLU A 1 272 ? -5.133 -30.501 -43.591 1.00 90.31 272 GLU A CA 1
ATOM 2093 C C . GLU A 1 272 ? -5.637 -31.586 -44.550 1.00 90.31 272 GLU A C 1
ATOM 2095 O O . GLU A 1 272 ? -5.098 -31.739 -45.649 1.00 90.31 272 GLU A O 1
ATOM 2100 N N . VAL A 1 273 ? -6.716 -32.285 -44.184 1.00 89.19 273 VAL A N 1
ATOM 2101 C CA . VAL A 1 273 ? -7.374 -33.281 -45.044 1.00 89.19 273 VAL A CA 1
ATOM 2102 C C . VAL A 1 273 ? -7.872 -32.637 -46.338 1.00 89.19 273 VAL A C 1
ATOM 2104 O O . VAL A 1 273 ? -7.627 -33.178 -47.417 1.00 89.19 273 VAL A O 1
ATOM 2107 N N . LEU A 1 274 ? -8.515 -31.466 -46.257 1.00 86.75 274 LEU A N 1
ATOM 2108 C CA . LEU A 1 274 ? -8.984 -30.724 -47.429 1.00 86.75 274 LEU A CA 1
ATOM 2109 C C . LEU A 1 274 ? -7.811 -30.297 -48.327 1.00 86.75 274 LEU A C 1
ATOM 2111 O O . LEU A 1 274 ? -7.840 -30.540 -49.533 1.00 86.75 274 LEU A O 1
ATOM 2115 N N . CYS A 1 275 ? -6.753 -29.719 -47.748 1.00 83.31 275 CYS A N 1
ATOM 2116 C CA . CYS A 1 275 ? -5.538 -29.341 -48.473 1.00 83.31 275 CYS A CA 1
ATOM 2117 C C . CYS A 1 275 ? -4.883 -30.548 -49.159 1.00 83.31 275 CYS A C 1
ATOM 2119 O O . CYS A 1 275 ? -4.469 -30.451 -50.312 1.00 83.31 275 CYS A O 1
ATOM 2121 N N . SER A 1 276 ? -4.814 -31.692 -48.476 1.00 86.19 276 SER A N 1
ATOM 2122 C CA . SER A 1 276 ? -4.268 -32.936 -49.023 1.00 86.19 276 SER A CA 1
ATOM 2123 C C . SER A 1 276 ? -5.112 -33.470 -50.185 1.00 86.19 276 SER A C 1
ATOM 2125 O O . SER A 1 276 ? -4.566 -33.813 -51.233 1.00 86.19 276 SER A O 1
ATOM 2127 N N . ALA A 1 277 ? -6.442 -33.465 -50.051 1.00 84.31 277 ALA A N 1
ATOM 2128 C CA . ALA A 1 277 ? -7.367 -33.914 -51.092 1.00 84.31 277 ALA A CA 1
ATOM 2129 C C . ALA A 1 277 ? -7.357 -33.013 -52.339 1.00 84.31 277 ALA A C 1
ATOM 2131 O O . ALA A 1 277 ? -7.542 -33.502 -53.453 1.00 84.31 277 ALA A O 1
ATOM 2132 N N . LEU A 1 278 ? -7.125 -31.708 -52.166 1.00 80.88 278 LEU A N 1
ATOM 2133 C CA . LEU A 1 278 ? -7.032 -30.742 -53.264 1.00 80.88 278 LEU A CA 1
ATOM 2134 C C . LEU A 1 278 ? -5.646 -30.706 -53.927 1.00 80.88 278 LEU A C 1
ATOM 2136 O O . LEU A 1 278 ? -5.523 -30.243 -55.059 1.00 80.88 278 LEU A O 1
ATOM 2140 N N . ARG A 1 279 ? -4.607 -31.232 -53.268 1.00 81.25 279 ARG A N 1
ATOM 2141 C CA . AR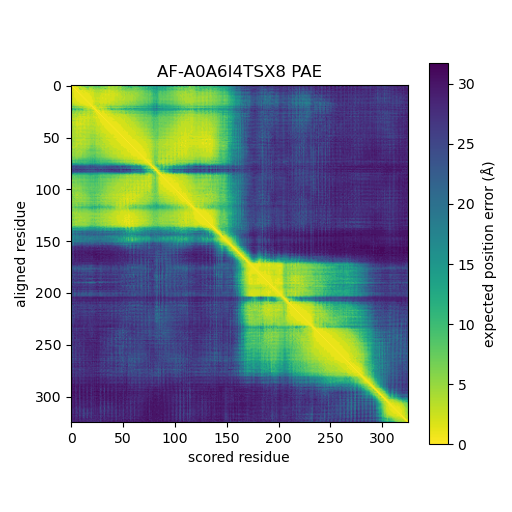G A 1 279 ? -3.217 -31.224 -53.755 1.00 81.25 279 ARG A CA 1
ATOM 2142 C C . ARG A 1 279 ? -3.022 -31.825 -55.158 1.00 81.25 279 ARG A C 1
ATOM 2144 O O . ARG A 1 279 ? -2.327 -31.194 -55.945 1.00 81.25 279 ARG A O 1
ATOM 2151 N N . PRO A 1 280 ? -3.655 -32.953 -55.539 1.00 79.44 280 PRO A N 1
ATOM 2152 C CA . PRO A 1 280 ? -3.535 -33.503 -56.893 1.00 79.44 280 PRO A CA 1
ATOM 2153 C C . PRO A 1 280 ? -4.132 -32.592 -57.974 1.00 79.44 280 PRO A C 1
ATOM 2155 O O . PRO A 1 280 ? -3.757 -32.688 -59.138 1.00 79.44 280 PRO A O 1
ATOM 2158 N N . PHE A 1 281 ? -5.072 -31.717 -57.605 1.00 71.62 281 PHE A N 1
ATOM 2159 C CA . PHE A 1 281 ? -5.676 -30.748 -58.520 1.00 71.62 281 PHE A CA 1
ATOM 2160 C C . PHE A 1 281 ? -4.859 -29.455 -58.621 1.00 71.62 281 PHE A C 1
ATOM 2162 O O . PHE A 1 281 ? -5.013 -28.725 -59.598 1.00 71.62 281 PHE A O 1
ATOM 2169 N N . ALA A 1 282 ? -3.966 -29.185 -57.663 1.00 64.81 282 ALA A N 1
ATOM 2170 C CA . ALA A 1 282 ? -3.028 -28.068 -57.749 1.00 64.81 282 ALA A CA 1
ATOM 2171 C C . ALA A 1 282 ? -2.023 -28.271 -58.900 1.00 64.81 282 ALA A C 1
ATOM 2173 O O . ALA A 1 282 ? -1.770 -27.331 -59.648 1.00 64.81 282 ALA A O 1
ATOM 2174 N N . ASP A 1 283 ? -1.573 -29.508 -59.141 1.00 62.75 283 ASP A N 1
ATOM 2175 C CA . ASP A 1 283 ? -0.706 -29.847 -60.285 1.00 62.75 283 ASP A CA 1
ATOM 2176 C C . ASP A 1 283 ? -1.429 -29.699 -61.644 1.00 62.75 283 ASP A C 1
ATOM 2178 O O . ASP A 1 283 ? -0.804 -29.492 -62.686 1.00 62.75 283 ASP A O 1
ATOM 2182 N N . VAL A 1 284 ? -2.769 -29.753 -61.660 1.00 58.16 284 VAL A N 1
ATOM 2183 C CA . VAL A 1 284 ? -3.570 -29.508 -62.874 1.00 58.16 284 VAL A CA 1
ATOM 2184 C C . VAL A 1 284 ? -3.619 -28.014 -63.215 1.00 58.16 284 VAL A C 1
ATOM 2186 O O . VAL A 1 284 ? -3.710 -27.665 -64.391 1.00 58.16 284 VAL A O 1
ATOM 2189 N N . ALA A 1 285 ? -3.505 -27.122 -62.225 1.00 56.19 285 ALA A N 1
ATOM 2190 C CA . ALA A 1 285 ? -3.397 -25.684 -62.473 1.00 56.19 285 ALA A CA 1
ATOM 2191 C C . ALA A 1 285 ? -2.065 -25.322 -63.159 1.00 56.19 285 ALA A C 1
ATOM 2193 O O . ALA A 1 285 ? -2.066 -24.490 -64.068 1.00 56.19 285 ALA A O 1
ATOM 2194 N N . ASP A 1 286 ? -0.972 -26.014 -62.818 1.00 56.72 286 ASP A N 1
ATOM 2195 C CA . ASP A 1 286 ? 0.316 -25.884 -63.516 1.00 56.72 286 ASP A CA 1
ATOM 2196 C C . ASP A 1 286 ? 0.268 -26.466 -64.943 1.00 56.72 286 ASP A C 1
ATOM 2198 O O . ASP A 1 286 ? 0.876 -25.921 -65.864 1.00 56.72 286 ASP A O 1
ATOM 2202 N N . LEU A 1 287 ? -0.523 -27.520 -65.180 1.00 55.31 287 LEU A N 1
ATOM 2203 C CA . LEU A 1 287 ? -0.732 -28.080 -66.526 1.00 55.31 287 LEU A CA 1
ATOM 2204 C C . LEU A 1 287 ? -1.668 -27.246 -67.416 1.00 55.31 287 LEU A C 1
ATOM 2206 O O . LEU A 1 287 ? -1.583 -27.340 -68.642 1.00 55.31 287 LEU A O 1
ATOM 2210 N N . LEU A 1 288 ? -2.547 -26.425 -66.836 1.00 57.34 288 LEU A N 1
ATOM 2211 C CA . LEU A 1 288 ? -3.432 -25.519 -67.578 1.00 57.34 288 LEU A CA 1
ATOM 2212 C C . LEU A 1 288 ? -2.787 -24.159 -67.897 1.00 57.34 288 LEU A C 1
ATOM 2214 O O . LEU A 1 288 ? -3.399 -23.365 -68.613 1.00 57.34 288 LEU A O 1
ATOM 2218 N N . ASN A 1 289 ? -1.545 -23.906 -67.461 1.00 60.62 289 ASN A N 1
ATOM 2219 C CA . ASN A 1 289 ? -0.764 -22.743 -67.892 1.00 60.62 289 ASN A CA 1
ATOM 2220 C C . ASN A 1 289 ? 0.644 -23.100 -68.421 1.00 60.62 289 ASN A C 1
ATOM 2222 O O . ASN A 1 289 ? 1.653 -22.680 -67.859 1.00 60.62 289 ASN A O 1
ATOM 2226 N N . PRO A 1 290 ? 0.754 -23.822 -69.550 1.00 52.53 290 PRO A N 1
ATOM 2227 C CA . PRO A 1 290 ? 2.047 -24.204 -70.116 1.00 52.53 290 PRO A CA 1
ATOM 2228 C C . PRO A 1 290 ? 2.776 -23.065 -70.860 1.00 52.53 290 PRO A C 1
ATOM 2230 O O . PRO A 1 290 ? 3.741 -23.342 -71.568 1.00 52.53 290 PRO A O 1
ATOM 2233 N N . ASN A 1 291 ? 2.334 -21.802 -70.761 1.00 53.56 291 ASN A N 1
ATOM 2234 C CA . ASN A 1 291 ? 2.844 -20.720 -71.619 1.00 53.56 291 ASN A CA 1
ATOM 2235 C C . ASN A 1 291 ? 3.201 -19.402 -70.916 1.00 53.56 291 ASN A C 1
ATOM 2237 O O . ASN A 1 291 ? 3.358 -18.378 -71.580 1.00 53.56 291 ASN A O 1
ATOM 2241 N N . CYS A 1 292 ? 3.410 -19.400 -69.602 1.00 49.47 292 CYS A N 1
ATOM 2242 C CA . CYS A 1 292 ? 4.077 -18.283 -68.932 1.00 49.47 292 CYS A CA 1
ATOM 2243 C C . CYS A 1 292 ? 5.594 -18.509 -68.877 1.00 49.47 292 CYS A C 1
ATOM 2245 O O . CYS A 1 292 ? 6.178 -18.715 -67.817 1.00 49.47 292 CYS A O 1
ATOM 2247 N N . GLY A 1 293 ? 6.232 -18.456 -70.049 1.00 51.19 293 GLY A N 1
ATOM 2248 C CA . GLY A 1 293 ? 7.636 -18.069 -70.126 1.00 51.19 293 GLY A CA 1
ATOM 2249 C C . GLY A 1 293 ? 7.766 -16.584 -69.781 1.00 51.19 293 GLY A C 1
ATOM 2250 O O . GLY A 1 293 ? 7.047 -15.759 -70.340 1.00 51.19 293 GLY A O 1
ATOM 2251 N N . ASP A 1 294 ? 8.650 -16.268 -68.838 1.00 53.34 294 ASP A N 1
ATOM 2252 C CA . ASP A 1 294 ? 9.297 -14.963 -68.631 1.00 53.34 294 ASP A CA 1
ATOM 2253 C C . ASP A 1 294 ? 8.423 -13.693 -68.631 1.00 53.34 294 ASP A C 1
ATOM 2255 O O . ASP A 1 294 ? 8.893 -12.602 -68.961 1.00 53.34 294 ASP A O 1
ATOM 2259 N N . ALA A 1 295 ? 7.172 -13.779 -68.178 1.00 47.88 295 ALA A N 1
ATOM 2260 C CA . ALA A 1 295 ? 6.421 -12.595 -67.774 1.00 47.88 295 ALA A CA 1
ATOM 2261 C C . ALA A 1 295 ? 6.584 -12.388 -66.262 1.00 47.88 295 ALA A C 1
ATOM 2263 O O . ALA A 1 295 ? 6.049 -13.148 -65.456 1.00 47.88 295 ALA A O 1
ATOM 2264 N N . SER A 1 296 ? 7.356 -11.355 -65.911 1.00 54.94 296 SER A N 1
ATOM 2265 C CA . SER A 1 296 ? 7.524 -10.762 -64.580 1.00 54.94 296 SER A CA 1
ATOM 2266 C C . SER A 1 296 ? 6.300 -10.902 -63.666 1.00 54.94 296 SER A C 1
ATOM 2268 O O . SER A 1 296 ? 5.169 -10.750 -64.137 1.00 54.94 296 SER A O 1
ATOM 2270 N N . PRO A 1 297 ? 6.494 -11.084 -62.345 1.00 50.72 297 PRO A N 1
ATOM 2271 C CA . PRO A 1 297 ? 5.378 -11.199 -61.425 1.00 50.72 297 PRO A CA 1
ATOM 2272 C C . PRO A 1 297 ? 4.565 -9.905 -61.462 1.00 50.72 297 PRO A C 1
ATOM 2274 O O . PRO A 1 297 ? 5.072 -8.821 -61.183 1.00 50.72 297 PRO A O 1
ATOM 2277 N N . ILE A 1 298 ? 3.310 -10.082 -61.866 1.00 52.09 298 ILE A N 1
ATOM 2278 C CA . ILE A 1 298 ? 2.149 -9.199 -61.788 1.00 52.09 298 ILE A CA 1
ATOM 2279 C C . ILE A 1 298 ? 2.356 -8.086 -60.750 1.00 52.09 298 ILE A C 1
ATOM 2281 O O . ILE A 1 298 ? 2.012 -8.197 -59.576 1.00 52.09 298 ILE A O 1
ATOM 2285 N N . ALA A 1 299 ? 2.899 -6.969 -61.222 1.00 49.41 299 ALA A N 1
ATOM 2286 C CA . ALA A 1 299 ? 2.568 -5.664 -60.697 1.00 49.41 299 ALA A CA 1
ATOM 2287 C C . ALA A 1 299 ? 1.216 -5.308 -61.316 1.00 49.41 299 ALA A C 1
ATOM 2289 O O . ALA A 1 299 ? 1.167 -5.046 -62.513 1.00 49.41 299 ALA A O 1
ATOM 2290 N N . LEU A 1 300 ? 0.150 -5.382 -60.511 1.00 48.78 300 LEU A N 1
ATOM 2291 C CA . LEU A 1 300 ? -1.176 -4.747 -60.649 1.00 48.78 300 LEU A CA 1
ATOM 2292 C C . LEU A 1 300 ? -2.275 -5.680 -60.121 1.00 48.78 300 LEU A C 1
ATOM 2294 O O . LEU A 1 300 ? -3.127 -6.166 -60.858 1.00 48.78 300 LEU A O 1
ATOM 2298 N N . LEU A 1 301 ? -2.313 -5.845 -58.801 1.00 48.34 301 LEU A N 1
ATOM 2299 C CA . LEU A 1 301 ? -3.591 -5.680 -58.120 1.00 48.34 301 LEU A CA 1
ATOM 2300 C C . LEU A 1 301 ? -3.571 -4.267 -57.529 1.00 48.34 301 LEU A C 1
ATOM 2302 O O . LEU A 1 301 ? -2.612 -3.935 -56.826 1.00 48.34 301 LEU A O 1
ATOM 2306 N N . PRO A 1 302 ? -4.557 -3.401 -57.827 1.00 45.03 302 PRO A N 1
ATOM 2307 C CA . PRO A 1 302 ? -4.676 -2.146 -57.112 1.00 45.03 302 PRO A CA 1
ATOM 2308 C C . PRO A 1 302 ? -4.854 -2.491 -55.635 1.00 45.03 302 PRO A C 1
ATOM 2310 O O . PRO A 1 302 ? -5.740 -3.260 -55.264 1.00 45.03 302 PRO A O 1
ATOM 2313 N N . SER A 1 303 ? -3.980 -1.946 -54.798 1.00 51.56 303 SER A N 1
ATOM 2314 C CA . SER A 1 303 ? -4.125 -1.959 -53.352 1.00 51.56 303 SER A CA 1
ATOM 2315 C C . SER A 1 303 ? -5.413 -1.217 -52.991 1.00 51.56 303 SER A C 1
ATOM 2317 O O . SER A 1 303 ? -5.392 -0.016 -52.728 1.00 51.56 303 SER A O 1
ATOM 2319 N N . CYS A 1 304 ? -6.553 -1.905 -53.026 1.00 50.91 304 CYS A N 1
ATOM 2320 C CA . CYS A 1 304 ? -7.748 -1.447 -52.341 1.00 50.91 304 CYS A CA 1
ATOM 2321 C C . CYS A 1 304 ? -7.430 -1.516 -50.845 1.00 50.91 304 CYS A C 1
ATOM 2323 O O . CYS A 1 304 ? -7.163 -2.611 -50.341 1.00 50.91 304 CYS A O 1
ATOM 2325 N N . PRO A 1 305 ? -7.419 -0.385 -50.120 1.00 53.62 305 PRO A N 1
ATOM 2326 C CA . PRO A 1 305 ? -7.306 -0.427 -48.679 1.00 53.62 305 PRO A CA 1
ATOM 2327 C C . PRO A 1 305 ? -8.626 -0.992 -48.164 1.00 53.62 305 PRO A C 1
ATOM 2329 O O . PRO A 1 305 ? -9.608 -0.269 -48.022 1.00 53.62 305 PRO A O 1
ATOM 2332 N N . VAL A 1 306 ? -8.671 -2.301 -47.928 1.00 58.72 306 VAL A N 1
ATOM 2333 C CA . VAL A 1 306 ? -9.734 -2.886 -47.118 1.00 58.72 306 VAL A CA 1
ATOM 2334 C C . VAL A 1 306 ? -9.531 -2.306 -45.728 1.00 58.72 306 VAL A C 1
ATOM 2336 O O . VAL A 1 306 ? -8.584 -2.652 -45.019 1.00 58.72 306 VAL A O 1
ATOM 2339 N N . THR A 1 307 ? -10.362 -1.336 -45.370 1.00 70.81 307 THR A N 1
ATOM 2340 C CA . THR A 1 307 ? -10.286 -0.738 -44.045 1.00 70.81 307 THR A CA 1
ATOM 2341 C C . THR A 1 307 ? -10.860 -1.727 -43.037 1.00 70.81 307 THR A C 1
ATOM 2343 O O . THR A 1 307 ? -11.724 -2.545 -43.358 1.00 70.81 307 THR A O 1
ATOM 2346 N N . ALA A 1 308 ? -10.446 -1.630 -41.773 1.00 64.31 308 ALA A N 1
ATOM 2347 C CA . ALA A 1 308 ? -11.047 -2.422 -40.697 1.00 64.31 308 ALA A CA 1
ATOM 2348 C C . ALA A 1 308 ? -12.582 -2.228 -40.584 1.00 64.31 308 ALA A C 1
ATOM 2350 O O . ALA A 1 308 ? -13.257 -3.036 -39.946 1.00 64.31 308 ALA A O 1
ATOM 2351 N N . GLY A 1 309 ? -13.143 -1.178 -41.201 1.00 75.94 309 GLY A N 1
ATOM 2352 C CA . GLY A 1 309 ? -14.585 -0.949 -41.316 1.00 75.94 309 GLY A CA 1
ATOM 2353 C C . GLY A 1 309 ? -15.284 -1.825 -42.362 1.00 75.94 309 GLY A C 1
ATOM 2354 O O . GLY A 1 309 ? -16.456 -2.161 -42.187 1.00 75.94 309 GLY A O 1
ATOM 2355 N N . ASP A 1 310 ? -14.584 -2.252 -43.412 1.00 74.88 310 ASP A N 1
ATOM 2356 C CA . ASP A 1 310 ? -15.167 -3.068 -44.485 1.00 74.88 310 ASP A CA 1
ATOM 2357 C C . ASP A 1 310 ? -15.250 -4.544 -44.080 1.00 74.88 310 ASP A C 1
ATOM 2359 O O . ASP A 1 310 ? -16.254 -5.203 -44.345 1.00 74.88 310 ASP A O 1
ATOM 2363 N N . ILE A 1 311 ? -14.278 -5.019 -43.292 1.00 70.94 311 ILE A N 1
ATOM 2364 C CA . ILE A 1 311 ? -14.316 -6.354 -42.672 1.00 70.94 311 ILE A CA 1
ATOM 2365 C C . ILE A 1 311 ? -15.472 -6.453 -41.662 1.00 70.94 311 ILE A C 1
ATOM 2367 O O . ILE A 1 311 ? -16.189 -7.452 -41.637 1.00 70.94 311 ILE A O 1
ATOM 2371 N N . ARG A 1 312 ? -15.731 -5.396 -40.873 1.00 74.00 312 ARG A N 1
ATOM 2372 C CA . ARG A 1 312 ? -16.864 -5.382 -39.926 1.00 74.00 312 ARG A CA 1
ATOM 2373 C C . ARG A 1 312 ? -18.225 -5.362 -40.618 1.00 74.00 312 ARG A C 1
ATOM 2375 O O . ARG A 1 312 ? -19.151 -5.994 -40.121 1.00 74.00 312 ARG A O 1
ATOM 2382 N N . ARG A 1 313 ? -18.360 -4.675 -41.759 1.00 74.00 313 ARG A N 1
ATOM 2383 C CA . ARG A 1 313 ? -19.613 -4.684 -42.536 1.00 74.00 313 ARG A CA 1
ATOM 2384 C C . ARG A 1 313 ? -19.886 -6.036 -43.189 1.00 74.00 313 ARG A C 1
ATOM 2386 O O . ARG A 1 313 ? -21.034 -6.466 -43.185 1.00 74.00 313 ARG A O 1
ATOM 2393 N N . ALA A 1 314 ? -18.854 -6.723 -43.676 1.00 69.44 314 ALA A N 1
ATOM 2394 C CA . ALA A 1 314 ? -19.000 -8.080 -44.196 1.00 69.44 314 ALA A CA 1
ATOM 2395 C C . ALA A 1 314 ? -19.407 -9.075 -43.092 1.00 69.44 314 ALA A C 1
ATOM 2397 O O . ALA A 1 314 ? -20.333 -9.856 -43.289 1.00 69.44 314 ALA A O 1
ATOM 2398 N N . ALA A 1 315 ? -18.798 -8.986 -41.904 1.00 68.88 315 ALA A N 1
ATOM 2399 C CA . ALA A 1 315 ? -19.163 -9.832 -40.765 1.00 68.88 315 ALA A CA 1
ATOM 2400 C C . ALA A 1 315 ? -20.602 -9.578 -40.268 1.00 68.88 315 ALA A C 1
ATOM 2402 O O . ALA A 1 315 ? -21.325 -10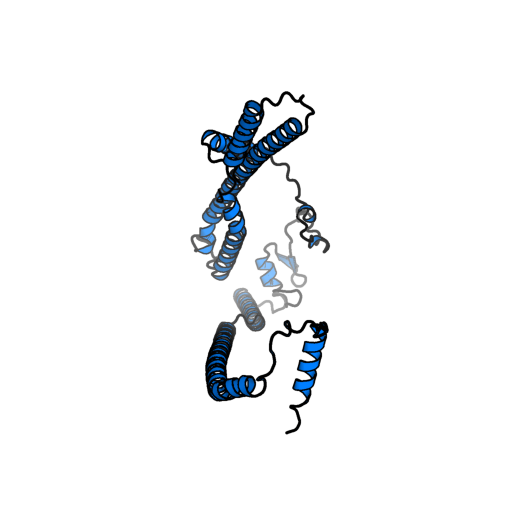.525 -39.969 1.00 68.88 315 ALA A O 1
ATOM 2403 N N . ALA A 1 316 ? -21.050 -8.317 -40.241 1.00 71.50 316 ALA A N 1
ATOM 2404 C CA . ALA A 1 316 ? -22.425 -7.973 -39.871 1.00 71.50 316 ALA A CA 1
ATOM 2405 C C . ALA A 1 316 ? -23.461 -8.473 -40.898 1.00 71.50 316 ALA A C 1
ATOM 2407 O O . ALA A 1 316 ? -24.530 -8.929 -40.510 1.00 71.50 316 ALA A O 1
ATOM 2408 N N . ALA A 1 317 ? -23.134 -8.446 -42.195 1.00 69.62 317 ALA A N 1
ATOM 2409 C CA . ALA A 1 317 ? -24.023 -8.941 -43.248 1.00 69.62 317 ALA A CA 1
ATOM 2410 C C . ALA A 1 317 ? -24.173 -10.475 -43.248 1.00 69.62 317 ALA A C 1
ATOM 2412 O O . ALA A 1 317 ? -25.214 -10.983 -43.654 1.00 69.62 317 ALA A O 1
ATOM 2413 N N . MET A 1 318 ? -23.163 -11.217 -42.777 1.00 69.75 318 MET A N 1
ATOM 2414 C CA . MET A 1 318 ? -23.247 -12.679 -42.645 1.00 69.75 318 MET A CA 1
ATOM 2415 C C . MET A 1 318 ? -23.997 -13.119 -41.380 1.00 69.75 318 MET A C 1
ATOM 2417 O O . MET A 1 318 ? -24.624 -14.173 -41.390 1.00 69.75 318 MET A O 1
ATOM 2421 N N . ALA A 1 319 ? -23.994 -12.306 -40.318 1.00 66.31 319 ALA A N 1
ATOM 2422 C CA . ALA A 1 319 ? -24.777 -12.572 -39.108 1.00 66.31 319 ALA A CA 1
ATOM 2423 C C . ALA A 1 319 ? -26.297 -12.400 -39.321 1.00 66.31 319 ALA A C 1
ATOM 2425 O O . ALA A 1 319 ? -27.086 -13.045 -38.638 1.00 66.31 319 ALA A O 1
ATOM 2426 N N . ASP A 1 320 ? -26.710 -11.576 -40.288 1.00 60.25 320 ASP A N 1
ATOM 2427 C CA . ASP A 1 320 ? -28.125 -11.297 -40.583 1.00 60.25 320 ASP A CA 1
ATOM 2428 C C . ASP A 1 320 ? -28.799 -12.399 -41.433 1.00 60.25 320 ASP A C 1
ATOM 2430 O O . ASP A 1 320 ? -30.019 -12.530 -41.462 1.00 60.25 320 ASP A O 1
ATOM 2434 N N . GLN A 1 321 ? -28.015 -13.262 -42.092 1.00 58.47 321 GLN A N 1
ATOM 2435 C CA . GLN A 1 321 ? -28.537 -14.328 -42.964 1.00 58.47 321 GLN A CA 1
ATOM 2436 C C . GLN A 1 321 ? -28.910 -15.626 -42.222 1.00 58.47 321 GLN A C 1
ATOM 2438 O O . GLN A 1 321 ? -29.333 -16.588 -42.857 1.00 58.47 321 GLN A O 1
ATOM 2443 N N . GLY A 1 322 ? -28.780 -15.665 -40.891 1.00 54.34 322 GLY A N 1
ATOM 2444 C CA . GLY A 1 322 ? -29.012 -16.861 -40.071 1.00 54.34 322 GLY A CA 1
ATOM 2445 C C . GLY A 1 322 ? -30.339 -16.925 -39.302 1.00 54.34 322 GLY A C 1
ATOM 2446 O O . GLY A 1 322 ? -30.447 -17.771 -38.423 1.00 54.34 322 GLY A O 1
ATOM 2447 N N . SER A 1 323 ? -31.327 -16.052 -39.560 1.00 54.31 323 SER A N 1
ATOM 2448 C CA . SER A 1 323 ? -32.585 -16.002 -38.773 1.00 54.31 323 SER A CA 1
ATOM 2449 C C . SER A 1 323 ? -33.873 -16.340 -39.540 1.00 54.31 323 SER A C 1
ATOM 2451 O O . SER A 1 323 ? -34.960 -15.866 -39.205 1.00 54.31 323 SER A O 1
ATOM 2453 N N . HIS A 1 324 ? -33.780 -17.196 -40.554 1.00 55.06 324 HIS A N 1
ATOM 2454 C CA . HIS A 1 324 ? -34.951 -17.839 -41.149 1.00 55.06 324 HIS A CA 1
ATOM 2455 C C . HIS A 1 324 ? -34.745 -19.350 -41.189 1.00 55.06 324 HIS A C 1
ATOM 2457 O O . HIS A 1 324 ? -34.363 -19.883 -42.223 1.00 55.06 324 HIS A O 1
ATOM 2463 N N . ASP A 1 325 ? -34.963 -19.980 -40.034 1.00 50.16 325 ASP A N 1
ATOM 2464 C CA . ASP A 1 325 ? -35.577 -21.304 -39.859 1.00 50.16 325 ASP A CA 1
ATOM 2465 C C . ASP A 1 325 ? -36.101 -21.431 -38.415 1.00 50.16 325 ASP A C 1
ATOM 2467 O O . ASP A 1 325 ? -35.345 -21.099 -37.471 1.00 50.16 325 ASP A O 1
#

Organism: NCBI:txid1476466

Solvent-accessible surface area (backbone atoms only — not comparable to full-atom values): 19361 Å² total; per-residue (Å²): 133,52,75,65,54,50,53,52,48,52,53,52,50,52,49,49,44,62,74,71,65,67,81,71,55,77,85,32,70,72,46,46,50,48,57,48,52,53,51,51,51,54,49,50,56,51,49,27,47,50,52,41,16,51,22,49,40,46,42,53,51,50,52,52,51,51,53,55,48,61,75,48,50,55,67,46,65,78,80,67,102,57,100,68,88,44,67,63,58,20,49,54,50,40,49,53,50,50,52,54,55,58,69,44,48,66,54,48,52,58,34,67,60,58,91,73,44,65,83,48,70,70,57,43,51,53,20,50,53,52,19,54,55,56,73,70,48,86,77,75,86,69,80,79,54,46,69,84,72,71,45,81,57,74,65,79,53,71,70,78,76,74,70,76,83,63,88,64,72,77,72,63,48,66,41,89,90,79,64,55,72,27,73,50,68,67,61,36,38,68,35,40,37,94,49,97,84,41,75,38,49,75,72,81,45,92,79,69,55,73,67,56,57,50,51,50,54,52,51,52,51,53,51,51,53,50,52,48,37,60,70,66,52,65,38,70,68,46,49,52,51,51,53,52,50,50,56,50,50,52,52,51,52,54,50,49,52,54,50,51,53,50,51,52,53,52,49,50,52,51,49,51,52,51,52,59,70,46,45,75,56,52,60,48,56,58,67,75,52,87,73,78,72,90,69,74,83,81,86,78,72,80,85,71,80,78,44,82,67,55,59,50,52,53,55,54,59,60,65,68,72,72,80,85,129

Mean predicted aligned error: 19.01 Å

Secondary structure (DSSP, 8-state):
--HHHHHHHHHHHHHHHHHTT----TTSHHHHHHHHHHHHHHHHHHHHHHHHHHHHHHHHHHHHHHHHHHTTGGGGTT-SSSS---HHHHHHHHHHHHHHHHHHHHHHHHHH--TTS--SHHHHHHHHHHHHHHHTS--------GGGGT---GGGS---------------EE-TTT--EE-SHHHHHHHH-SSTTSPPTTTS-TTS-HHHHHHHHHHHHHHHHHHHHHHTT-SHHHHHHHHHHHHHHHHHHHHHHHHHHHHHHHHHHHHHHHHHHHHHHHHHHHHT-TT--S-------------HHHHHHHHHHHHGGG---